Protein AF-A0A7L5UJF8-F1 (afdb_monomer)

Structure (mmCIF, N/CA/C/O backbone):
data_AF-A0A7L5UJF8-F1
#
_entry.id   AF-A0A7L5UJF8-F1
#
loop_
_atom_site.group_PDB
_atom_site.id
_atom_site.type_symbol
_atom_site.label_atom_id
_atom_site.label_alt_id
_atom_site.label_comp_id
_atom_site.label_asym_id
_atom_site.label_entity_id
_atom_site.label_seq_id
_atom_site.pdbx_PDB_ins_code
_atom_site.Cartn_x
_atom_site.Cartn_y
_atom_site.Cartn_z
_atom_site.occupancy
_atom_site.B_iso_or_equiv
_atom_site.auth_seq_id
_atom_site.auth_comp_id
_atom_site.auth_asym_id
_atom_site.auth_atom_id
_atom_site.pdbx_PDB_model_num
ATOM 1 N N . MET A 1 1 ? 16.777 -31.215 -2.910 1.00 33.72 1 MET A N 1
ATOM 2 C CA . MET A 1 1 ? 17.533 -30.066 -3.462 1.00 33.72 1 MET A CA 1
ATOM 3 C C . MET A 1 1 ? 16.566 -29.175 -4.240 1.00 33.72 1 MET A C 1
ATOM 5 O O . MET A 1 1 ? 16.145 -29.562 -5.321 1.00 33.72 1 MET A O 1
ATOM 9 N N . LYS A 1 2 ? 16.129 -28.036 -3.681 1.00 35.72 2 LYS A N 1
ATOM 10 C CA . LYS A 1 2 ? 15.320 -27.053 -4.427 1.00 35.72 2 LYS A CA 1
ATOM 11 C C . LYS A 1 2 ? 16.275 -26.244 -5.312 1.00 35.72 2 LYS A C 1
ATOM 13 O O . LYS A 1 2 ? 17.192 -25.619 -4.787 1.00 35.72 2 LYS A O 1
ATOM 18 N N . LYS A 1 3 ? 16.111 -26.318 -6.639 1.00 32.84 3 LYS A N 1
ATOM 19 C CA . LYS A 1 3 ? 16.868 -25.493 -7.598 1.00 32.84 3 LYS A CA 1
ATOM 20 C C . LYS A 1 3 ? 16.682 -24.010 -7.236 1.00 32.84 3 LYS A C 1
ATOM 22 O O . LYS A 1 3 ? 15.551 -23.628 -6.939 1.00 32.84 3 LYS A O 1
ATOM 2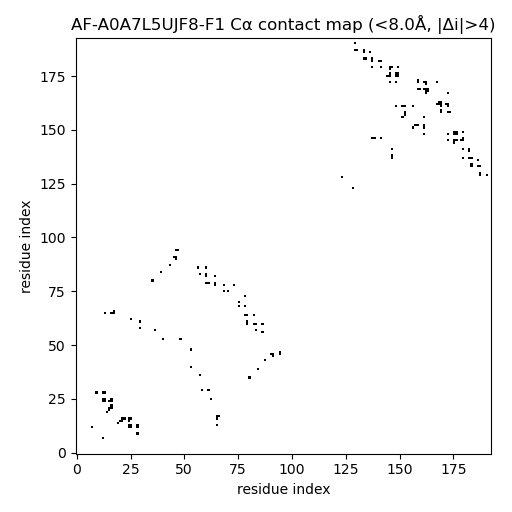7 N N . PRO A 1 4 ? 17.733 -23.175 -7.265 1.00 37.22 4 PRO A N 1
ATOM 28 C CA . PRO A 1 4 ? 17.558 -21.743 -7.083 1.00 37.22 4 PRO A CA 1
ATOM 29 C C . PRO A 1 4 ? 16.797 -21.204 -8.298 1.00 37.22 4 PRO A C 1
ATOM 31 O O . PRO A 1 4 ? 17.297 -21.243 -9.424 1.00 37.22 4 PRO A O 1
ATOM 34 N N . GLU A 1 5 ? 15.561 -20.747 -8.090 1.00 42.62 5 GLU A N 1
ATOM 35 C CA . GLU A 1 5 ? 14.813 -20.009 -9.105 1.00 42.62 5 GLU A CA 1
ATOM 36 C C . GLU A 1 5 ? 15.644 -18.800 -9.539 1.00 42.62 5 GLU A C 1
ATOM 38 O O . GLU A 1 5 ? 16.047 -17.958 -8.734 1.00 42.62 5 GLU A O 1
ATOM 43 N N . LYS A 1 6 ? 15.948 -18.740 -10.834 1.00 53.31 6 LYS A N 1
ATOM 44 C CA . LYS A 1 6 ? 16.755 -17.685 -11.440 1.00 53.31 6 LYS A CA 1
ATOM 45 C C . LYS A 1 6 ? 15.979 -16.370 -11.314 1.00 53.31 6 LYS A C 1
ATOM 47 O O . LYS A 1 6 ? 15.078 -16.104 -12.104 1.00 53.31 6 LYS A O 1
ATOM 52 N N . LYS A 1 7 ? 16.290 -15.561 -10.295 1.00 72.69 7 LYS A N 1
ATOM 53 C CA . LYS A 1 7 ? 15.626 -14.276 -10.030 1.00 72.69 7 LYS A CA 1
ATOM 54 C C . LYS A 1 7 ? 15.793 -13.364 -11.249 1.00 72.69 7 LYS A C 1
ATOM 56 O O . LYS A 1 7 ? 16.871 -12.830 -11.487 1.00 72.69 7 LYS A O 1
ATOM 61 N N . ILE A 1 8 ? 14.733 -13.215 -12.044 1.00 82.56 8 ILE A N 1
ATOM 62 C CA . ILE A 1 8 ? 14.744 -12.372 -13.249 1.00 82.56 8 ILE A CA 1
ATOM 63 C C . ILE A 1 8 ? 15.035 -10.920 -12.835 1.00 82.56 8 ILE A C 1
ATOM 65 O O . ILE A 1 8 ? 14.445 -10.432 -11.866 1.00 82.56 8 ILE A O 1
ATOM 69 N N . SER A 1 9 ? 15.951 -10.235 -13.523 1.00 91.19 9 SER A N 1
ATOM 70 C CA . SER A 1 9 ? 16.343 -8.861 -13.181 1.00 91.19 9 SER A CA 1
ATOM 71 C C . SER A 1 9 ? 15.201 -7.866 -13.410 1.00 91.19 9 SER A C 1
ATOM 73 O O . SER A 1 9 ? 14.341 -8.079 -14.261 1.00 91.19 9 SER A O 1
ATOM 75 N N . GLU A 1 10 ? 15.180 -6.774 -12.640 1.00 90.00 10 GLU A N 1
ATOM 76 C CA . GLU A 1 10 ? 14.173 -5.709 -12.777 1.00 90.00 10 GLU A CA 1
ATOM 77 C C . GLU A 1 10 ? 14.164 -5.108 -14.188 1.00 90.00 10 GLU A C 1
ATOM 79 O O . GLU A 1 10 ? 13.111 -5.037 -14.812 1.00 90.00 10 GLU A O 1
ATOM 84 N N . GLN A 1 11 ? 15.342 -4.783 -14.724 1.00 90.88 11 GLN A N 1
ATOM 85 C CA . GLN A 1 11 ? 15.496 -4.249 -16.080 1.00 90.88 11 GLN A CA 1
ATOM 86 C C . GLN A 1 11 ? 14.913 -5.183 -17.142 1.00 90.88 11 GLN A C 1
ATOM 88 O O . GLN A 1 11 ? 14.239 -4.729 -18.061 1.00 90.88 11 GLN A O 1
ATOM 93 N N . LYS A 1 12 ? 15.101 -6.503 -16.991 1.00 92.25 12 LYS A N 1
ATOM 94 C CA . LYS A 1 12 ? 14.531 -7.472 -17.929 1.00 92.25 12 LYS A CA 1
ATOM 95 C C . LYS A 1 12 ? 13.005 -7.448 -17.896 1.00 92.25 12 LYS A C 1
ATOM 97 O O . LYS A 1 12 ? 12.390 -7.496 -18.951 1.00 92.25 12 LYS A O 1
ATOM 102 N N . LEU A 1 13 ? 12.389 -7.335 -16.721 1.00 92.12 13 LEU A N 1
ATOM 103 C CA . LEU A 1 13 ? 10.928 -7.231 -16.624 1.00 92.12 13 LEU A CA 1
ATOM 104 C C . LEU A 1 13 ? 10.407 -5.939 -17.240 1.00 92.12 13 LEU A C 1
ATOM 106 O O . LEU A 1 13 ? 9.447 -5.980 -18.002 1.00 92.12 13 LEU A O 1
ATOM 110 N N . ILE A 1 14 ? 11.072 -4.816 -16.968 1.00 93.12 14 ILE A N 1
ATOM 111 C CA . ILE A 1 14 ? 10.725 -3.524 -17.569 1.00 93.12 14 ILE A CA 1
ATOM 112 C C . ILE A 1 14 ? 10.796 -3.619 -19.100 1.00 93.12 14 ILE A C 1
ATOM 114 O O . ILE A 1 14 ? 9.856 -3.213 -19.781 1.00 93.12 14 ILE A O 1
ATOM 118 N N . TYR A 1 15 ? 11.865 -4.214 -19.638 1.00 93.12 15 TYR A N 1
ATOM 119 C CA . TYR A 1 15 ? 12.030 -4.440 -21.073 1.00 93.12 15 TYR A CA 1
ATOM 120 C C . TYR A 1 15 ? 10.904 -5.303 -21.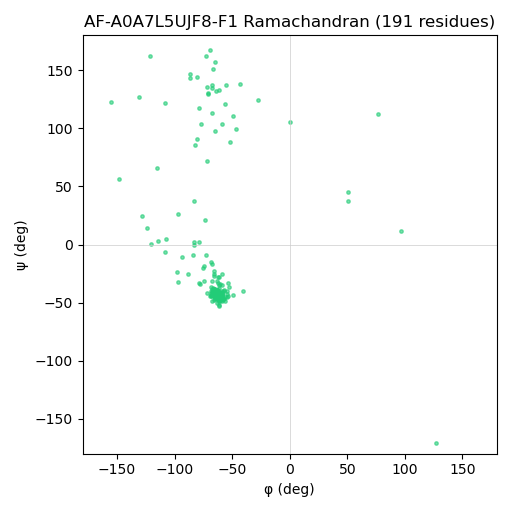665 1.00 93.12 15 TYR A C 1
ATOM 122 O O . TYR A 1 15 ? 10.335 -4.935 -22.692 1.00 93.12 15 TYR A O 1
ATOM 130 N N . MET A 1 16 ? 10.552 -6.420 -21.016 1.00 93.69 16 MET A N 1
ATOM 131 C CA . MET A 1 16 ? 9.501 -7.326 -21.501 1.00 93.69 16 MET A CA 1
ATOM 132 C C . MET A 1 16 ? 8.128 -6.649 -21.532 1.00 93.69 16 MET A C 1
ATOM 134 O O . MET A 1 16 ? 7.409 -6.760 -22.522 1.00 93.69 16 MET A O 1
ATOM 138 N N . VAL A 1 17 ? 7.780 -5.883 -20.496 1.00 93.94 17 VAL A N 1
ATOM 139 C CA . VAL A 1 17 ? 6.497 -5.164 -20.469 1.00 93.94 17 VAL A CA 1
ATOM 140 C C . VAL A 1 17 ? 6.444 -4.077 -21.547 1.00 93.94 17 VAL A C 1
ATOM 142 O O . VAL A 1 17 ? 5.416 -3.906 -22.197 1.00 93.94 17 VAL A O 1
ATOM 145 N N . ARG A 1 18 ? 7.548 -3.349 -21.763 1.00 93.12 18 ARG A N 1
ATOM 146 C CA . ARG A 1 18 ? 7.613 -2.261 -22.753 1.00 93.12 18 ARG A CA 1
ATOM 147 C C . ARG A 1 18 ? 7.501 -2.750 -24.190 1.00 93.12 18 ARG A C 1
ATOM 149 O O . ARG A 1 18 ? 6.745 -2.168 -24.957 1.00 93.12 18 ARG A O 1
ATOM 156 N N . ASN A 1 19 ? 8.277 -3.774 -24.538 1.00 93.00 19 ASN A N 1
ATOM 157 C CA . ASN A 1 19 ? 8.474 -4.175 -25.932 1.00 93.00 19 ASN A CA 1
ATOM 158 C C . ASN A 1 19 ? 7.588 -5.345 -26.355 1.00 93.00 19 ASN A C 1
ATOM 160 O O . ASN A 1 19 ? 7.337 -5.518 -27.544 1.00 93.00 19 ASN A O 1
ATOM 164 N N . HIS A 1 20 ? 7.131 -6.154 -25.399 1.00 92.31 20 HIS A N 1
ATOM 165 C CA . HIS A 1 20 ? 6.361 -7.364 -25.680 1.00 92.31 20 HIS A CA 1
ATOM 166 C C . HIS A 1 20 ? 4.976 -7.360 -25.039 1.00 92.31 20 HIS A C 1
ATOM 168 O O . HIS A 1 20 ? 4.249 -8.331 -25.213 1.00 92.31 20 HIS A O 1
ATOM 174 N N . HIS A 1 21 ? 4.605 -6.296 -24.314 1.00 90.69 21 HIS A N 1
ATOM 175 C CA . HIS A 1 21 ? 3.328 -6.209 -23.598 1.00 90.69 21 HIS A CA 1
ATOM 176 C C . HIS A 1 21 ? 3.066 -7.444 -22.717 1.00 90.69 21 HIS A C 1
ATOM 178 O O . HIS A 1 21 ? 1.949 -7.939 -22.630 1.00 90.69 21 HIS A O 1
ATOM 184 N N . ASP A 1 22 ? 4.127 -7.964 -22.092 1.00 94.06 22 ASP A N 1
ATOM 185 C CA . ASP A 1 22 ? 4.067 -9.212 -21.338 1.00 94.06 22 ASP A CA 1
ATOM 186 C C . ASP A 1 22 ? 3.409 -9.011 -19.963 1.00 94.06 22 ASP A C 1
ATOM 188 O O . ASP A 1 22 ? 4.031 -8.508 -19.018 1.00 94.06 22 ASP A O 1
ATOM 192 N N . ASP A 1 23 ? 2.152 -9.439 -19.845 1.00 93.31 23 ASP A N 1
ATOM 193 C CA . ASP A 1 23 ? 1.358 -9.337 -18.615 1.00 93.31 23 ASP A CA 1
ATOM 194 C C . ASP A 1 23 ? 1.984 -10.107 -17.445 1.00 93.31 23 ASP A C 1
ATOM 196 O O . ASP A 1 23 ? 1.937 -9.659 -16.297 1.00 93.31 23 ASP A O 1
ATOM 200 N N . ALA A 1 24 ? 2.641 -11.240 -17.716 1.00 93.88 24 ALA A N 1
ATOM 201 C CA . ALA A 1 24 ? 3.311 -12.030 -16.685 1.00 93.88 24 ALA A CA 1
ATOM 202 C C . ALA A 1 24 ? 4.477 -11.256 -16.041 1.00 93.88 24 ALA A C 1
ATOM 204 O O . ALA A 1 24 ? 4.636 -11.258 -14.815 1.00 93.88 24 ALA A O 1
ATOM 205 N N . SER A 1 25 ? 5.275 -10.550 -16.848 1.00 94.06 25 SER A N 1
ATOM 206 C CA . SER A 1 25 ? 6.338 -9.667 -16.361 1.00 94.06 25 SER A CA 1
ATOM 207 C C . SER A 1 25 ? 5.781 -8.470 -15.603 1.00 94.06 25 SER A C 1
ATOM 209 O O . SER A 1 25 ? 6.374 -8.083 -14.591 1.00 94.06 25 SER A O 1
ATOM 211 N N . PHE A 1 26 ? 4.648 -7.912 -16.042 1.00 95.56 26 PHE A N 1
ATOM 212 C CA . PHE A 1 26 ? 3.971 -6.833 -15.323 1.00 95.56 26 PHE A CA 1
ATOM 213 C C . PHE A 1 26 ? 3.527 -7.295 -13.935 1.00 95.56 26 PHE A C 1
ATOM 215 O O . PHE A 1 26 ? 3.908 -6.682 -12.938 1.00 95.56 26 PHE A O 1
ATOM 222 N N . GLU A 1 27 ? 2.796 -8.407 -13.857 1.00 94.62 27 GLU A N 1
ATOM 223 C CA . GLU A 1 27 ? 2.295 -8.970 -12.603 1.00 94.62 27 GLU A CA 1
ATOM 224 C C . GLU A 1 27 ? 3.448 -9.318 -11.654 1.00 94.62 27 GLU A C 1
ATOM 226 O O . GLU A 1 27 ? 3.427 -8.976 -10.468 1.00 94.62 27 GLU A O 1
ATOM 231 N N . MET A 1 28 ? 4.518 -9.931 -12.166 1.00 94.12 28 MET A N 1
ATOM 232 C CA . MET A 1 28 ? 5.676 -10.258 -11.339 1.00 94.12 28 MET A CA 1
ATOM 233 C C . MET A 1 28 ? 6.397 -9.005 -10.829 1.00 94.12 28 MET A C 1
ATOM 235 O O . MET A 1 28 ? 6.856 -8.984 -9.683 1.00 94.12 28 MET A O 1
ATOM 239 N N . LEU A 1 29 ? 6.501 -7.955 -11.646 1.00 93.50 29 LEU A N 1
ATOM 240 C CA . LEU A 1 29 ? 7.065 -6.684 -11.207 1.00 93.50 29 LEU A CA 1
ATOM 241 C C . LEU A 1 29 ? 6.159 -6.017 -10.167 1.00 93.50 29 LEU A C 1
ATOM 243 O O . LEU A 1 29 ? 6.649 -5.566 -9.133 1.00 93.50 29 LEU A O 1
ATOM 247 N N . PHE A 1 30 ? 4.845 -6.011 -10.384 1.00 95.88 30 PHE A N 1
ATOM 248 C CA . PHE A 1 30 ? 3.898 -5.415 -9.453 1.00 95.88 30 PHE A CA 1
ATOM 249 C C . PHE A 1 30 ? 3.928 -6.114 -8.093 1.00 95.88 30 PHE A C 1
ATOM 251 O O . PHE A 1 30 ? 4.074 -5.442 -7.069 1.00 95.88 30 PHE A O 1
ATOM 258 N N . ARG A 1 31 ? 3.957 -7.454 -8.076 1.00 93.69 31 ARG A N 1
ATOM 259 C CA . ARG A 1 31 ? 4.147 -8.258 -6.857 1.00 93.69 31 ARG A CA 1
ATOM 260 C C . ARG A 1 31 ? 5.405 -7.882 -6.081 1.00 93.69 31 ARG A C 1
ATOM 262 O O . ARG A 1 31 ? 5.355 -7.801 -4.855 1.00 93.69 31 ARG A O 1
ATOM 269 N N . ARG A 1 32 ? 6.523 -7.594 -6.763 1.00 92.69 32 ARG A N 1
ATOM 270 C CA . ARG A 1 32 ? 7.764 -7.137 -6.101 1.00 92.69 32 ARG A CA 1
ATOM 271 C C . ARG A 1 32 ? 7.587 -5.801 -5.387 1.00 92.69 32 ARG A C 1
ATOM 273 O O . ARG A 1 32 ? 8.230 -5.569 -4.366 1.00 92.69 32 ARG A O 1
ATOM 280 N N . TYR A 1 33 ? 6.714 -4.940 -5.901 1.00 93.56 33 TYR A N 1
ATOM 281 C CA . TYR A 1 33 ? 6.457 -3.620 -5.339 1.00 93.56 33 TYR A CA 1
ATOM 282 C C . TYR A 1 33 ? 5.277 -3.562 -4.358 1.00 93.56 33 TYR A C 1
ATOM 284 O O . TYR A 1 33 ? 5.161 -2.566 -3.636 1.00 93.56 33 TYR A O 1
ATOM 292 N N . LEU A 1 34 ? 4.451 -4.610 -4.248 1.00 91.56 34 LEU A N 1
ATOM 293 C CA . LEU A 1 34 ? 3.329 -4.674 -3.299 1.00 91.56 34 LEU A CA 1
ATOM 294 C C . LEU A 1 34 ? 3.707 -4.290 -1.855 1.00 91.56 34 LEU A C 1
ATOM 296 O O . LEU A 1 34 ? 2.992 -3.477 -1.263 1.00 91.56 34 LEU A O 1
ATOM 300 N N . PRO A 1 35 ? 4.846 -4.734 -1.279 1.00 89.50 35 PRO A N 1
ATOM 301 C CA . PRO A 1 35 ? 5.234 -4.313 0.068 1.00 89.50 35 PRO A CA 1
ATOM 302 C C . PRO A 1 35 ? 5.359 -2.787 0.215 1.00 89.50 35 PRO A C 1
ATOM 304 O O . PRO A 1 35 ? 4.927 -2.210 1.219 1.00 89.50 35 PRO A O 1
ATOM 307 N N . MET A 1 36 ? 5.902 -2.107 -0.802 1.00 92.44 36 MET A N 1
ATOM 308 C CA . MET A 1 36 ? 6.005 -0.646 -0.834 1.00 92.44 36 MET A CA 1
ATOM 309 C C . MET A 1 36 ? 4.627 0.009 -0.979 1.00 92.44 36 MET A C 1
ATOM 311 O O . MET A 1 36 ? 4.335 0.974 -0.267 1.00 92.44 36 MET A O 1
ATOM 315 N N . VAL A 1 37 ? 3.784 -0.524 -1.867 1.00 90.94 37 VAL A N 1
ATOM 316 C CA . VAL A 1 37 ? 2.408 -0.060 -2.109 1.00 90.94 37 VAL A CA 1
ATOM 317 C C . VAL A 1 37 ? 1.584 -0.127 -0.816 1.00 90.94 37 VAL A C 1
ATOM 319 O O . VAL A 1 37 ? 0.951 0.856 -0.426 1.00 90.94 37 VAL A O 1
ATOM 322 N N . HIS A 1 38 ? 1.655 -1.239 -0.079 1.00 87.62 38 HIS A N 1
ATOM 323 C CA . HIS A 1 38 ? 0.970 -1.398 1.208 1.00 87.62 38 HIS A CA 1
ATOM 324 C C . HIS A 1 38 ? 1.541 -0.493 2.302 1.00 87.62 38 HIS A C 1
ATOM 326 O O . HIS A 1 38 ? 0.792 0.054 3.115 1.00 87.62 38 HIS A O 1
ATOM 332 N N . LYS A 1 39 ? 2.867 -0.299 2.342 1.00 84.00 39 LYS A N 1
ATOM 333 C CA . LYS A 1 39 ? 3.502 0.632 3.289 1.00 84.00 39 LYS A CA 1
ATOM 334 C C . LYS A 1 39 ? 3.044 2.074 3.056 1.00 84.00 39 LYS A C 1
ATOM 336 O O . LYS A 1 39 ? 2.820 2.794 4.023 1.00 84.00 39 LYS A O 1
ATOM 341 N N . LEU A 1 40 ? 2.885 2.489 1.799 1.00 83.25 40 LEU A N 1
ATOM 342 C CA . LEU A 1 40 ? 2.423 3.833 1.457 1.00 83.25 40 LEU A CA 1
ATOM 343 C C . LEU A 1 40 ? 0.961 4.069 1.841 1.00 83.25 40 LEU A C 1
ATOM 345 O O . LEU A 1 40 ? 0.679 5.083 2.473 1.00 83.25 40 LEU A O 1
ATOM 349 N N . ARG A 1 41 ? 0.061 3.116 1.563 1.00 83.88 41 ARG A N 1
ATOM 350 C CA . ARG A 1 41 ? -1.353 3.211 1.970 1.00 83.88 41 ARG A CA 1
ATOM 351 C C . ARG A 1 41 ? -1.509 3.447 3.470 1.00 83.88 41 ARG A C 1
ATOM 353 O O . ARG A 1 41 ? -2.263 4.321 3.876 1.00 83.88 41 ARG A O 1
ATOM 360 N N . ARG A 1 42 ? -0.754 2.708 4.294 1.00 80.06 42 ARG A N 1
ATOM 361 C CA . ARG A 1 42 ? -0.805 2.827 5.763 1.00 80.06 42 ARG A CA 1
ATOM 362 C C . ARG A 1 42 ? -0.471 4.230 6.278 1.00 80.06 42 ARG A C 1
ATOM 364 O O . ARG A 1 42 ? -0.937 4.597 7.346 1.00 80.06 42 ARG A O 1
ATOM 371 N N . LYS A 1 43 ? 0.300 5.022 5.526 1.00 74.62 43 LYS A N 1
ATOM 372 C CA . LYS A 1 43 ? 0.622 6.411 5.889 1.00 74.62 43 LYS A CA 1
ATOM 373 C C . LYS A 1 43 ? -0.555 7.376 5.655 1.00 74.62 43 LYS A C 1
ATOM 375 O O . LYS A 1 43 ? -0.575 8.449 6.245 1.00 74.62 43 LYS A O 1
ATOM 380 N N . TYR A 1 44 ? -1.525 7.010 4.816 1.00 70.62 44 TYR A N 1
ATOM 381 C CA . TYR A 1 44 ? -2.640 7.865 4.395 1.00 70.62 44 TYR A CA 1
ATOM 382 C C . TYR A 1 44 ? -3.984 7.315 4.895 1.00 70.62 44 TYR A C 1
ATOM 384 O O . TYR A 1 44 ? -4.850 6.929 4.113 1.00 70.62 44 TYR A O 1
ATOM 392 N N . THR A 1 45 ? -4.176 7.302 6.216 1.00 65.62 45 THR A N 1
ATOM 393 C CA . THR A 1 45 ? -5.393 6.784 6.874 1.00 65.62 45 THR A CA 1
ATOM 394 C C . THR A 1 45 ? -6.653 7.627 6.633 1.00 65.62 45 THR A C 1
ATOM 396 O O . THR A 1 45 ? -7.758 7.150 6.866 1.00 65.62 45 THR A O 1
ATOM 399 N N . GLY A 1 46 ? -6.516 8.867 6.145 1.00 69.81 46 GLY A N 1
ATOM 400 C CA . GLY A 1 46 ? -7.640 9.773 5.862 1.00 69.81 46 GLY A CA 1
ATOM 401 C C . GLY A 1 46 ? -8.315 9.589 4.494 1.00 69.81 46 GLY A C 1
ATOM 402 O O . GLY A 1 46 ? -9.364 10.197 4.250 1.00 69.81 46 GLY A O 1
ATOM 403 N N . LEU A 1 47 ? -7.732 8.775 3.604 1.00 79.19 47 LEU A N 1
ATOM 404 C CA . LEU A 1 47 ? -8.319 8.472 2.297 1.00 79.19 47 LEU A CA 1
ATOM 405 C C . LEU A 1 47 ? -9.539 7.559 2.461 1.00 79.19 47 LEU A C 1
ATOM 407 O O . LEU A 1 47 ? -9.481 6.569 3.184 1.00 79.19 47 LEU A O 1
ATOM 411 N N . THR A 1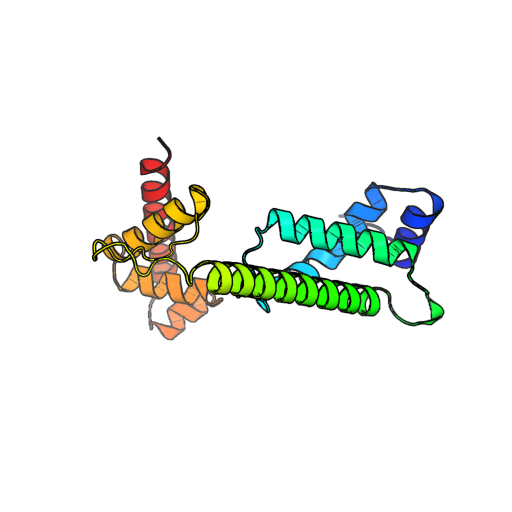 48 ? -10.632 7.856 1.759 1.00 81.75 48 THR A N 1
ATOM 412 C CA . THR A 1 48 ? -11.862 7.031 1.781 1.00 81.75 48 THR A CA 1
ATOM 413 C C . THR A 1 48 ? -11.940 6.064 0.593 1.00 81.75 48 THR A C 1
ATOM 415 O O . THR A 1 48 ? -13.026 5.692 0.174 1.00 81.75 48 THR A O 1
ATOM 418 N N . ILE A 1 49 ? -10.797 5.665 0.026 1.00 83.88 49 ILE A N 1
ATOM 419 C CA . ILE A 1 49 ? -10.755 4.698 -1.083 1.00 83.88 49 ILE A CA 1
ATOM 420 C C . ILE A 1 49 ? -10.735 3.262 -0.555 1.00 83.88 49 ILE A C 1
ATOM 422 O O . ILE A 1 49 ? -10.136 2.987 0.496 1.00 83.88 49 ILE A O 1
ATOM 426 N N . SER A 1 50 ? -11.347 2.334 -1.292 1.00 87.25 50 SER A N 1
ATOM 427 C CA . SER A 1 50 ? -11.281 0.916 -0.944 1.00 87.25 50 SER A CA 1
ATOM 428 C C . SER A 1 50 ? -9.866 0.353 -1.156 1.00 87.25 50 SER A C 1
ATOM 430 O O . SER A 1 50 ? -8.983 0.981 -1.750 1.00 87.25 50 SER A O 1
ATOM 432 N N . TYR A 1 51 ? -9.613 -0.846 -0.626 1.00 84.69 51 TYR A N 1
ATOM 433 C CA . TYR A 1 51 ? -8.347 -1.534 -0.882 1.00 84.69 51 TYR A CA 1
ATOM 434 C C . TYR A 1 51 ? -8.194 -1.932 -2.355 1.00 84.69 51 TYR A C 1
ATOM 436 O O . TYR A 1 51 ? -7.093 -1.828 -2.892 1.00 84.69 51 TYR A O 1
ATOM 444 N N . GLU A 1 52 ? -9.285 -2.359 -2.989 1.00 88.44 52 GLU A N 1
ATOM 445 C CA . GLU A 1 52 ? -9.309 -2.756 -4.397 1.00 88.44 52 GLU A CA 1
ATOM 446 C C . GLU A 1 52 ? -9.032 -1.555 -5.302 1.00 88.44 52 GLU A C 1
ATOM 448 O O . GLU A 1 52 ? -8.155 -1.639 -6.163 1.00 88.44 52 GLU A O 1
ATOM 453 N N . ASP A 1 53 ? -9.658 -0.407 -5.022 1.00 91.31 53 ASP A N 1
ATOM 454 C CA . ASP A 1 53 ? -9.394 0.841 -5.747 1.00 91.31 53 ASP A CA 1
ATOM 455 C C . ASP A 1 53 ? -7.936 1.261 -5.585 1.00 91.31 53 ASP A C 1
ATOM 457 O O . ASP A 1 53 ? -7.264 1.596 -6.556 1.00 91.31 53 ASP A O 1
ATOM 461 N N . TRP A 1 54 ? -7.397 1.189 -4.363 1.00 92.50 54 TRP A N 1
ATOM 462 C CA . TRP A 1 54 ? -5.986 1.491 -4.131 1.00 92.50 54 TRP A CA 1
ATOM 463 C C . TRP A 1 54 ? -5.054 0.569 -4.922 1.00 92.50 54 TRP A C 1
ATOM 465 O O . TRP A 1 54 ? -4.054 1.018 -5.486 1.00 92.50 54 TRP A O 1
ATOM 475 N N . HIS A 1 55 ? -5.361 -0.726 -4.946 1.00 93.62 55 HIS A N 1
ATOM 476 C CA . HIS A 1 55 ? -4.575 -1.710 -5.672 1.00 93.62 55 HIS A CA 1
ATOM 477 C C . HIS A 1 55 ? -4.609 -1.439 -7.184 1.00 93.62 55 HIS A C 1
ATOM 479 O O . HIS A 1 55 ? -3.556 -1.456 -7.825 1.00 93.62 55 HIS A O 1
ATOM 485 N N . GLN A 1 56 ? -5.778 -1.102 -7.739 1.00 94.19 56 GLN A N 1
ATOM 486 C CA . GLN A 1 56 ? -5.901 -0.683 -9.137 1.00 94.19 56 GLN A CA 1
ATOM 487 C C . GLN A 1 56 ? -5.129 0.607 -9.420 1.00 94.19 56 GLN A C 1
ATOM 489 O O . GLN A 1 56 ? -4.358 0.658 -10.374 1.00 94.19 56 GLN A O 1
ATOM 494 N N . GLU A 1 57 ? -5.262 1.630 -8.576 1.00 95.81 57 GLU A N 1
ATOM 495 C CA . GLU A 1 57 ? -4.548 2.901 -8.728 1.00 95.81 57 GLU A CA 1
ATOM 496 C C . GLU A 1 57 ? -3.027 2.715 -8.719 1.00 95.81 57 GLU A C 1
ATOM 498 O O . GLU A 1 57 ? -2.305 3.326 -9.516 1.00 95.81 57 GLU A O 1
ATOM 503 N N . ALA A 1 58 ? -2.529 1.828 -7.857 1.00 96.75 58 ALA A N 1
ATOM 504 C CA . ALA A 1 58 ? -1.123 1.457 -7.825 1.00 96.75 58 ALA A CA 1
ATOM 505 C C . ALA A 1 58 ? -0.694 0.740 -9.115 1.00 96.75 58 ALA A C 1
ATOM 507 O O . ALA A 1 58 ? 0.319 1.117 -9.705 1.00 96.75 58 ALA A O 1
ATOM 508 N N . GLY A 1 59 ? -1.482 -0.224 -9.600 1.00 97.31 59 GLY A N 1
ATOM 509 C CA . GLY A 1 59 ? -1.221 -0.921 -10.863 1.00 97.31 59 GLY A CA 1
ATOM 510 C C . GLY A 1 59 ? -1.218 0.022 -12.073 1.00 97.31 59 GLY A C 1
ATOM 511 O O . GLY A 1 59 ? -0.273 0.023 -12.862 1.00 97.31 59 GLY A O 1
ATOM 512 N N . ILE A 1 60 ? -2.213 0.906 -12.178 1.00 97.38 60 ILE A N 1
ATOM 513 C CA . ILE A 1 60 ? -2.302 1.929 -13.232 1.00 97.38 60 ILE A CA 1
ATOM 514 C C . ILE A 1 60 ? -1.095 2.871 -13.166 1.00 97.38 60 ILE A C 1
ATOM 516 O O . ILE A 1 60 ? -0.510 3.218 -14.195 1.00 97.38 60 ILE A O 1
ATOM 520 N N . THR A 1 61 ? -0.696 3.287 -11.962 1.00 97.75 61 THR A N 1
ATOM 521 C CA . THR A 1 61 ? 0.485 4.138 -11.770 1.00 97.75 61 THR A CA 1
ATOM 522 C C . THR A 1 61 ? 1.759 3.414 -12.194 1.00 97.75 61 THR A C 1
ATOM 524 O O . THR A 1 61 ? 2.574 4.003 -12.902 1.00 97.75 61 THR A O 1
ATOM 527 N N . LEU A 1 62 ? 1.915 2.136 -11.833 1.00 97.50 62 LEU A N 1
ATOM 528 C CA . LEU A 1 62 ? 3.050 1.318 -12.256 1.00 97.50 62 LEU A CA 1
ATOM 529 C C . LEU A 1 62 ? 3.116 1.226 -13.780 1.00 97.50 62 LEU A C 1
ATOM 531 O O . LEU A 1 62 ? 4.172 1.462 -14.360 1.00 97.50 62 LEU A O 1
ATOM 535 N N . PHE A 1 63 ? 1.991 0.939 -14.431 1.00 96.19 63 PHE A N 1
ATOM 536 C CA . PHE A 1 63 ? 1.909 0.852 -15.885 1.00 96.19 63 PHE A CA 1
ATOM 537 C C . PHE A 1 63 ? 2.313 2.167 -16.564 1.00 96.19 63 PHE A C 1
ATOM 539 O O . PHE A 1 63 ? 3.088 2.166 -17.521 1.00 96.19 63 PHE A O 1
ATOM 546 N N . LYS A 1 64 ? 1.859 3.309 -16.032 1.00 95.75 64 LYS A N 1
ATOM 547 C CA . LYS A 1 64 ? 2.282 4.637 -16.504 1.00 95.75 64 LYS A CA 1
ATOM 548 C C . LYS A 1 64 ? 3.786 4.839 -16.326 1.00 95.75 64 LYS A C 1
ATOM 550 O O . LYS A 1 64 ? 4.454 5.222 -17.281 1.00 95.75 64 LYS A O 1
ATOM 555 N N . CYS A 1 65 ? 4.329 4.515 -15.150 1.00 96.19 65 CYS A N 1
ATOM 556 C CA . CYS A 1 65 ? 5.765 4.598 -14.889 1.00 96.19 65 CYS A CA 1
ATOM 557 C C . CYS A 1 65 ? 6.572 3.727 -15.849 1.00 96.19 65 CYS A C 1
ATOM 559 O O . CYS A 1 65 ? 7.599 4.166 -16.354 1.00 96.19 65 CYS A O 1
ATOM 561 N N . LEU A 1 66 ? 6.103 2.515 -16.143 1.00 95.19 66 LEU A N 1
ATOM 562 C CA . LEU A 1 66 ? 6.756 1.632 -17.100 1.00 95.19 66 LEU A CA 1
ATOM 563 C C . LEU A 1 66 ? 6.783 2.227 -18.501 1.00 95.19 66 LEU A C 1
ATOM 565 O O . LEU A 1 66 ? 7.734 1.962 -19.215 1.00 95.19 66 LEU A O 1
ATOM 569 N N . LYS A 1 67 ? 5.841 3.078 -18.905 1.00 91.31 67 LYS A N 1
ATOM 570 C CA . LYS A 1 67 ? 5.912 3.748 -20.214 1.00 91.31 67 LYS A CA 1
ATOM 571 C C . LYS A 1 67 ? 6.881 4.929 -20.245 1.00 91.31 67 LYS A C 1
ATOM 573 O O . LYS A 1 67 ? 7.511 5.155 -21.268 1.00 91.31 67 LYS A O 1
ATOM 578 N N . THR A 1 68 ? 7.014 5.663 -19.144 1.00 93.12 68 THR A N 1
ATOM 579 C CA . THR A 1 68 ? 7.727 6.955 -19.115 1.00 93.12 68 THR A CA 1
ATOM 580 C C . THR A 1 68 ? 9.072 6.924 -18.400 1.00 93.12 68 THR A C 1
ATOM 582 O O . THR A 1 68 ? 9.775 7.928 -18.386 1.00 93.12 68 THR A O 1
ATOM 585 N N . TYR A 1 69 ? 9.423 5.812 -17.757 1.00 93.12 69 TYR A N 1
ATOM 586 C CA . TYR A 1 69 ? 10.656 5.700 -16.990 1.00 93.12 69 TYR A CA 1
ATOM 587 C C . TYR A 1 69 ? 11.908 5.831 -17.865 1.00 93.12 69 TYR A C 1
ATOM 589 O O . TYR A 1 69 ? 12.048 5.155 -18.887 1.00 93.12 69 TYR A O 1
ATOM 597 N N . ASP A 1 70 ? 12.824 6.668 -17.408 1.00 90.00 70 ASP A N 1
ATOM 598 C CA . ASP A 1 70 ? 14.146 6.852 -17.980 1.00 90.00 70 ASP A CA 1
ATOM 599 C C . ASP A 1 70 ? 15.180 6.240 -17.030 1.00 90.00 70 ASP A C 1
ATOM 601 O O . ASP A 1 70 ? 15.260 6.620 -15.860 1.00 90.00 70 ASP A O 1
ATOM 605 N N . GLU A 1 71 ? 15.955 5.283 -17.536 1.00 87.50 71 GLU A N 1
ATOM 606 C CA . GLU A 1 71 ? 16.989 4.578 -16.774 1.00 87.50 71 GLU A CA 1
ATOM 607 C C . GLU A 1 71 ? 18.142 5.500 -16.359 1.00 87.50 71 GLU A C 1
ATOM 609 O O . GLU A 1 71 ? 18.792 5.246 -15.344 1.00 87.50 71 GLU A O 1
ATOM 614 N N . ILE A 1 72 ? 18.370 6.588 -17.101 1.00 86.75 72 ILE A N 1
ATOM 615 C CA . ILE A 1 72 ? 19.422 7.570 -16.813 1.00 86.75 72 ILE A CA 1
ATOM 616 C C . ILE A 1 72 ? 19.021 8.451 -15.621 1.00 86.75 72 ILE A C 1
ATOM 618 O O . ILE A 1 72 ? 19.867 8.860 -14.826 1.00 86.75 72 ILE A O 1
ATOM 622 N N . ALA A 1 73 ? 17.720 8.705 -15.448 1.00 82.19 73 ALA A N 1
ATOM 623 C CA . ALA A 1 73 ? 17.190 9.579 -14.403 1.00 82.19 73 ALA A CA 1
ATOM 624 C C . ALA A 1 73 ? 17.258 8.977 -12.981 1.00 82.19 73 ALA A C 1
ATOM 626 O O . ALA A 1 73 ? 16.996 9.678 -12.000 1.00 82.19 73 ALA A O 1
ATOM 627 N N . GLY A 1 74 ? 17.603 7.692 -12.847 1.00 87.69 74 GLY A N 1
ATOM 628 C CA . GLY A 1 74 ? 17.803 7.004 -11.569 1.00 87.69 74 GLY A CA 1
ATOM 629 C C . GLY A 1 74 ? 16.994 5.715 -11.446 1.00 87.69 74 GLY A C 1
ATOM 630 O O . GL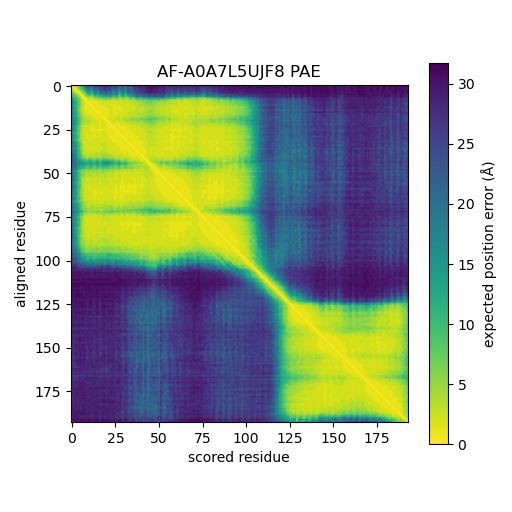Y A 1 74 ? 16.397 5.250 -12.403 1.00 87.69 74 GLY A O 1
ATOM 631 N N . ALA A 1 75 ? 16.961 5.120 -10.250 1.00 90.25 75 ALA A N 1
ATOM 632 C CA . ALA A 1 75 ? 16.328 3.817 -10.037 1.00 90.25 75 ALA A CA 1
ATOM 633 C C . ALA A 1 75 ? 14.795 3.839 -10.201 1.00 90.25 75 ALA A C 1
ATOM 635 O O . ALA A 1 75 ? 14.104 4.697 -9.633 1.00 90.25 75 ALA A O 1
ATOM 636 N N . PHE A 1 76 ? 14.251 2.815 -10.869 1.00 92.75 76 PHE A N 1
ATOM 637 C CA . PHE A 1 76 ? 12.813 2.652 -11.109 1.00 92.75 76 PHE A CA 1
ATOM 638 C C . PHE A 1 76 ? 11.994 2.685 -9.819 1.00 92.75 76 PHE A C 1
ATOM 640 O O . PHE A 1 76 ? 10.979 3.378 -9.749 1.00 92.75 76 PHE A O 1
ATOM 647 N N . ALA A 1 77 ? 12.468 2.011 -8.768 1.00 90.19 77 ALA A N 1
ATOM 648 C CA . ALA A 1 77 ? 11.819 1.997 -7.460 1.00 90.19 77 ALA A CA 1
ATOM 649 C C . ALA A 1 77 ? 11.564 3.410 -6.911 1.00 90.19 77 ALA A C 1
ATOM 651 O O . ALA A 1 77 ? 10.478 3.705 -6.408 1.00 90.19 77 ALA A O 1
ATOM 652 N N . THR A 1 78 ? 12.555 4.297 -7.030 1.00 89.94 78 THR A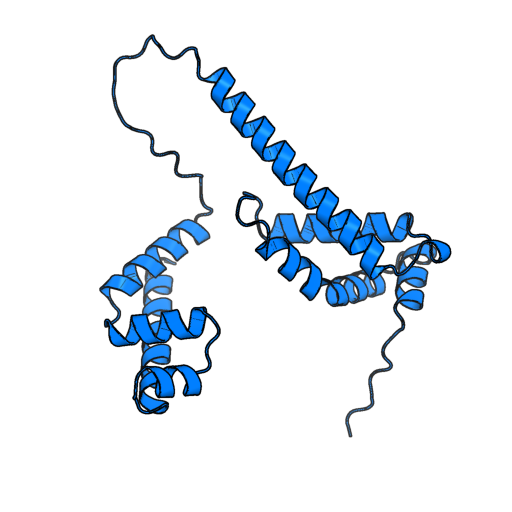 N 1
ATOM 653 C CA . THR A 1 78 ? 12.473 5.686 -6.563 1.00 89.94 78 THR A CA 1
ATOM 654 C C . THR A 1 78 ? 11.469 6.477 -7.392 1.00 89.94 78 THR A C 1
ATOM 656 O O . THR A 1 78 ? 10.628 7.190 -6.837 1.00 89.94 78 THR A O 1
ATOM 659 N N . TYR A 1 79 ? 11.517 6.314 -8.715 1.00 93.19 79 TYR A N 1
ATOM 660 C CA . TYR A 1 79 ? 10.591 6.968 -9.632 1.00 93.19 79 TYR A CA 1
ATOM 661 C C . TYR A 1 79 ? 9.143 6.522 -9.396 1.00 93.19 79 TYR A C 1
ATOM 663 O O . TYR A 1 79 ? 8.261 7.356 -9.179 1.00 93.19 79 TYR A O 1
ATOM 671 N N . TYR A 1 80 ? 8.903 5.212 -9.339 1.00 95.25 80 TYR A N 1
ATOM 672 C CA . TYR A 1 80 ? 7.579 4.655 -9.093 1.00 95.25 80 TYR A CA 1
ATOM 673 C C . TYR A 1 80 ? 7.033 5.083 -7.728 1.00 95.25 80 TYR A C 1
ATOM 675 O O . TYR A 1 80 ? 5.895 5.542 -7.629 1.00 95.25 80 TYR A O 1
ATOM 683 N N . ARG A 1 81 ? 7.861 5.045 -6.676 1.00 93.56 81 ARG A N 1
ATOM 684 C CA . ARG A 1 81 ? 7.484 5.545 -5.347 1.00 93.56 81 ARG A CA 1
ATOM 685 C C . ARG A 1 81 ? 7.035 7.006 -5.384 1.00 93.56 81 ARG A C 1
ATOM 687 O O . ARG A 1 81 ? 6.035 7.344 -4.752 1.00 93.56 81 ARG A O 1
ATOM 694 N N . LYS A 1 82 ? 7.772 7.868 -6.094 1.00 93.19 82 LYS A N 1
ATOM 695 C CA . LYS A 1 82 ? 7.442 9.293 -6.248 1.00 93.19 82 LYS A CA 1
ATOM 696 C C . LYS A 1 82 ? 6.095 9.472 -6.949 1.00 93.19 82 LYS A C 1
ATOM 698 O O . LYS A 1 82 ? 5.246 10.207 -6.453 1.00 93.19 82 LYS A O 1
ATOM 703 N N . MET A 1 83 ? 5.877 8.768 -8.056 1.00 95.50 83 MET A N 1
ATOM 704 C CA . MET A 1 83 ? 4.622 8.841 -8.811 1.00 95.50 83 MET A CA 1
ATOM 705 C C . MET A 1 83 ? 3.430 8.338 -7.996 1.00 95.50 83 MET A C 1
ATOM 707 O O . MET A 1 83 ? 2.369 8.956 -8.001 1.00 95.50 83 MET A O 1
ATOM 711 N N . LEU A 1 84 ? 3.623 7.273 -7.220 1.00 94.44 84 LEU A N 1
ATOM 712 C CA . LEU A 1 84 ? 2.586 6.715 -6.362 1.00 94.44 84 LEU A CA 1
ATOM 713 C C . LEU A 1 84 ? 2.230 7.643 -5.185 1.00 94.44 84 LEU A C 1
ATOM 715 O O . LEU A 1 84 ? 1.061 7.766 -4.823 1.00 94.44 84 LEU A O 1
ATOM 719 N N . LEU A 1 85 ? 3.215 8.349 -4.618 1.00 92.44 85 LEU A N 1
ATOM 720 C CA . LEU A 1 85 ? 2.981 9.406 -3.625 1.00 92.44 85 LEU A CA 1
ATOM 721 C C . LEU A 1 85 ? 2.209 10.592 -4.211 1.00 92.44 85 LEU A C 1
ATOM 723 O O . LEU A 1 85 ? 1.295 11.101 -3.565 1.00 92.44 85 LEU A O 1
ATOM 727 N N . ASN A 1 86 ? 2.548 11.017 -5.430 1.00 91.00 86 ASN A N 1
ATOM 728 C CA . ASN A 1 86 ? 1.800 12.065 -6.121 1.00 91.00 86 ASN A CA 1
ATOM 729 C C . ASN A 1 86 ? 0.345 11.640 -6.329 1.00 91.00 86 ASN A C 1
ATOM 731 O O . ASN A 1 86 ? -0.558 12.387 -5.964 1.00 91.00 86 ASN A O 1
ATOM 735 N N . ARG A 1 87 ? 0.119 10.402 -6.788 1.00 94.31 87 ARG A N 1
ATOM 736 C CA . ARG A 1 87 ? -1.234 9.870 -6.974 1.00 94.31 87 ARG A CA 1
ATOM 737 C C . ARG A 1 87 ? -2.040 9.861 -5.674 1.00 94.31 87 ARG A C 1
ATOM 739 O O . ARG A 1 87 ? -3.194 10.278 -5.676 1.00 94.31 87 ARG A O 1
ATOM 746 N N . LEU A 1 88 ? -1.434 9.452 -4.557 1.00 89.75 88 LEU A N 1
ATOM 747 C CA . LEU A 1 88 ? -2.069 9.530 -3.234 1.00 89.75 88 LEU A CA 1
ATOM 748 C C . LEU A 1 88 ? -2.458 10.963 -2.853 1.00 89.75 88 LEU A C 1
ATOM 750 O O . LEU A 1 88 ? -3.562 11.190 -2.360 1.00 89.75 88 LEU A O 1
ATOM 754 N N . ASN A 1 89 ? -1.572 11.932 -3.091 1.00 87.50 89 ASN A N 1
ATOM 755 C CA . ASN A 1 89 ? -1.854 13.337 -2.804 1.00 87.50 89 ASN A CA 1
ATOM 756 C C . ASN A 1 89 ? -2.992 13.882 -3.679 1.00 87.50 89 ASN A C 1
ATOM 758 O O . ASN A 1 89 ? -3.824 14.639 -3.182 1.00 87.50 89 ASN A O 1
ATOM 762 N N . ASP A 1 90 ? -3.059 13.485 -4.950 1.00 88.56 90 ASP A N 1
ATOM 763 C CA . ASP A 1 90 ? -4.133 13.888 -5.861 1.00 88.56 90 ASP A CA 1
ATOM 764 C C . ASP A 1 90 ? -5.487 13.336 -5.410 1.00 88.56 90 ASP A C 1
ATOM 766 O O . ASP A 1 90 ? -6.468 14.078 -5.352 1.00 88.56 90 ASP A O 1
ATOM 770 N N . LEU A 1 91 ? -5.532 12.061 -5.011 1.00 89.25 91 LEU A N 1
ATOM 771 C CA . LEU A 1 91 ? -6.734 11.436 -4.454 1.00 89.25 91 LEU A CA 1
ATOM 772 C C . LEU A 1 91 ? -7.186 12.144 -3.171 1.00 89.25 91 LEU A C 1
ATOM 774 O O . LEU A 1 91 ? -8.366 12.458 -3.018 1.00 89.25 91 LEU A O 1
ATOM 778 N N . TYR A 1 92 ? -6.245 12.472 -2.281 1.00 85.94 92 TYR A N 1
ATOM 779 C CA . TYR A 1 92 ? -6.553 13.212 -1.059 1.00 85.94 92 TYR A CA 1
ATOM 780 C C . TYR A 1 92 ? -7.123 14.601 -1.369 1.00 85.94 92 TYR A C 1
ATOM 782 O O . TYR A 1 92 ? -8.148 14.991 -0.814 1.00 85.94 92 TYR A O 1
ATOM 790 N N . ARG A 1 93 ? -6.494 15.350 -2.282 1.00 83.75 93 ARG A N 1
ATOM 791 C CA . ARG A 1 93 ? -6.966 16.681 -2.698 1.00 83.75 93 ARG A CA 1
ATOM 792 C C . ARG A 1 93 ? -8.355 16.615 -3.324 1.00 83.75 93 ARG A C 1
ATOM 794 O O . ARG A 1 93 ? -9.209 17.413 -2.953 1.00 83.75 93 ARG A O 1
ATOM 801 N N . SER A 1 94 ? -8.590 15.654 -4.217 1.00 86.44 94 SER A N 1
ATOM 802 C CA . SER A 1 94 ? -9.892 15.443 -4.858 1.00 86.44 94 SER A CA 1
ATOM 803 C C . SER A 1 94 ? -10.994 15.204 -3.822 1.00 86.44 94 SER A C 1
ATOM 805 O O . SER A 1 94 ? -12.017 15.889 -3.841 1.00 86.44 94 SER A O 1
ATOM 807 N N . GLN A 1 95 ? -10.736 14.336 -2.841 1.00 85.88 95 GLN A N 1
ATOM 808 C CA . GLN A 1 95 ? -11.659 14.067 -1.739 1.00 85.88 95 GLN A CA 1
ATOM 809 C C . GLN A 1 95 ? -11.952 15.325 -0.904 1.00 85.88 95 GLN A C 1
ATOM 811 O O . GLN A 1 95 ? -13.098 15.568 -0.527 1.00 85.88 95 GLN A O 1
ATOM 816 N N . GLN A 1 96 ? -10.940 16.147 -0.604 1.00 81.56 96 GLN A N 1
ATOM 817 C CA . GLN A 1 96 ? -11.145 17.397 0.139 1.00 81.56 96 GLN A CA 1
ATOM 818 C C . GLN A 1 96 ? -11.969 18.411 -0.660 1.00 81.56 96 GLN A C 1
ATOM 820 O O . GLN A 1 96 ? -12.841 19.069 -0.095 1.00 81.56 96 GLN A O 1
ATOM 825 N N . THR A 1 97 ? -11.740 18.520 -1.970 1.00 78.56 97 THR A N 1
ATOM 826 C CA . THR A 1 97 ? -12.545 19.378 -2.848 1.00 78.56 97 THR A CA 1
ATOM 827 C C . THR A 1 97 ? -13.998 18.916 -2.888 1.00 78.56 97 THR A C 1
ATOM 829 O O . THR A 1 97 ? -14.891 19.742 -2.724 1.00 78.56 97 THR A O 1
ATOM 832 N N . GLN A 1 98 ? -14.249 17.608 -3.012 1.00 77.88 98 GLN A N 1
ATOM 833 C CA . GLN A 1 98 ? -15.605 17.052 -2.960 1.00 77.88 98 GLN A CA 1
ATOM 834 C C . GLN A 1 98 ? -16.301 17.375 -1.632 1.00 77.88 98 GLN A C 1
ATOM 836 O O . GLN A 1 98 ? -17.420 17.881 -1.643 1.00 77.88 98 GLN A O 1
ATOM 841 N N . LYS A 1 99 ? -15.619 17.184 -0.493 1.00 74.44 99 LYS A N 1
ATOM 842 C CA . LYS A 1 99 ? -16.154 17.547 0.832 1.00 74.44 99 LYS A CA 1
ATOM 843 C C . LYS A 1 99 ? -16.498 19.030 0.939 1.00 74.44 99 LYS A C 1
ATOM 845 O O . LYS A 1 99 ? -17.563 19.372 1.440 1.00 74.44 99 LYS A O 1
ATOM 850 N N . ARG A 1 100 ? -15.625 19.913 0.441 1.00 70.50 100 ARG A N 1
ATOM 851 C CA . ARG A 1 100 ? -15.883 21.362 0.415 1.00 70.50 100 ARG A CA 1
ATOM 852 C C . ARG A 1 100 ? -17.097 21.695 -0.444 1.00 70.50 100 ARG A C 1
ATOM 854 O O . ARG A 1 100 ? -17.953 22.432 0.015 1.00 70.50 100 ARG A O 1
ATOM 861 N N . MET A 1 101 ? -17.203 21.128 -1.647 1.00 67.75 101 MET A N 1
ATOM 862 C CA . MET A 1 101 ? -18.345 21.370 -2.535 1.00 67.75 101 MET A CA 1
ATOM 863 C C . MET A 1 101 ? -19.670 20.919 -1.916 1.00 67.75 101 MET A C 1
ATOM 865 O O . MET A 1 101 ? -20.660 21.632 -2.048 1.00 67.75 101 MET A O 1
ATOM 869 N N . VAL A 1 102 ? -19.692 19.771 -1.233 1.00 63.81 102 VAL A N 1
ATOM 870 C CA . VAL A 1 102 ? -20.873 19.310 -0.485 1.00 63.81 102 VAL A CA 1
ATOM 871 C C . VAL A 1 102 ? -21.220 20.308 0.623 1.00 63.81 102 VAL A C 1
ATOM 873 O O . VAL A 1 102 ? -22.345 20.790 0.658 1.00 63.81 102 VAL A O 1
ATOM 876 N N . ASN A 1 103 ? -20.239 20.717 1.432 1.00 57.34 103 ASN A N 1
ATOM 877 C CA . ASN A 1 103 ? -20.437 21.661 2.537 1.00 57.34 103 ASN A CA 1
ATOM 878 C C . ASN A 1 103 ? -20.832 23.084 2.079 1.00 57.34 103 ASN A C 1
ATO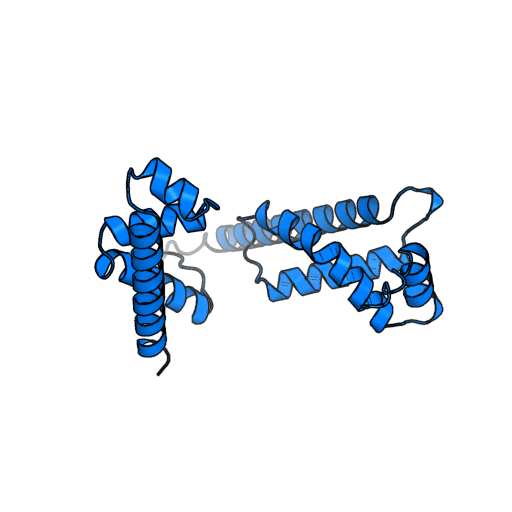M 880 O O . ASN A 1 103 ? -21.483 23.825 2.806 1.00 57.34 103 ASN A O 1
ATOM 884 N N . THR A 1 104 ? -20.435 23.492 0.869 1.00 56.62 104 THR A N 1
ATOM 885 C CA . THR A 1 104 ? -20.854 24.766 0.259 1.00 56.62 104 THR A CA 1
ATOM 886 C C . THR A 1 104 ? -22.261 24.678 -0.338 1.00 56.62 104 THR A C 1
ATOM 888 O O . THR A 1 104 ? -22.995 25.661 -0.299 1.00 56.62 104 THR A O 1
ATOM 891 N N . LYS A 1 105 ? -22.677 23.515 -0.860 1.00 53.62 105 LYS A N 1
ATOM 892 C CA . LYS A 1 105 ? -24.039 23.303 -1.387 1.00 53.62 105 LYS A CA 1
ATOM 893 C C . LYS A 1 105 ? -25.106 23.169 -0.294 1.00 53.62 105 LYS A C 1
ATOM 895 O O . LYS A 1 105 ? -26.278 23.362 -0.590 1.00 53.62 105 LYS A O 1
ATOM 900 N N . THR A 1 106 ? -24.725 22.881 0.949 1.00 47.53 106 THR A N 1
ATOM 901 C CA . THR A 1 106 ? -25.646 22.742 2.092 1.00 47.53 106 THR A CA 1
ATOM 902 C C . THR A 1 106 ? -26.048 24.070 2.756 1.00 47.53 106 THR A C 1
ATOM 904 O O . THR A 1 106 ? -26.846 24.056 3.685 1.00 47.53 106 THR A O 1
ATOM 907 N N . PHE A 1 107 ? -25.595 25.231 2.263 1.00 40.78 107 PHE A N 1
ATOM 908 C CA . PHE A 1 107 ? -25.993 26.563 2.769 1.00 40.78 107 PHE A CA 1
ATOM 909 C C . PHE A 1 107 ? -27.329 27.103 2.195 1.00 40.78 107 PHE A C 1
ATOM 911 O O . PHE A 1 107 ? -27.496 28.295 1.949 1.00 40.78 107 PHE A O 1
ATOM 918 N N . SER A 1 108 ? -28.326 26.239 1.992 1.00 46.19 108 SER A N 1
ATOM 919 C CA . SER A 1 108 ? -29.727 26.637 1.737 1.00 46.19 108 SER A CA 1
ATOM 920 C C . SER A 1 108 ? -30.700 25.604 2.307 1.00 46.19 108 SER A C 1
ATOM 922 O O . SER A 1 108 ? -31.517 25.032 1.593 1.00 46.19 108 SER A O 1
ATOM 924 N N . LEU A 1 109 ? -30.581 25.344 3.609 1.00 41.66 109 LEU A N 1
ATOM 925 C CA . LEU A 1 109 ? -31.507 24.498 4.373 1.00 41.66 109 LEU A CA 1
ATOM 926 C C . LEU A 1 109 ? -32.114 25.218 5.588 1.00 41.66 109 LEU A C 1
ATOM 928 O O . LEU A 1 109 ? -32.756 24.587 6.418 1.00 41.66 109 LEU A O 1
ATOM 932 N N . ASP A 1 110 ? -31.993 26.546 5.658 1.00 41.69 110 ASP A N 1
ATOM 933 C CA . ASP A 1 110 ? -32.520 27.377 6.754 1.00 41.69 110 ASP A CA 1
ATOM 934 C C . ASP A 1 110 ? -34.063 27.544 6.718 1.00 41.69 110 ASP A C 1
ATOM 936 O O . ASP A 1 110 ? -34.620 28.492 7.262 1.00 41.69 110 ASP A O 1
ATOM 940 N N . GLN A 1 111 ? -34.779 26.632 6.046 1.00 42.47 111 GLN A N 1
ATOM 941 C CA . GLN A 1 111 ? -36.247 26.611 5.953 1.00 42.47 111 GLN A CA 1
ATOM 942 C C . GLN A 1 111 ? -36.877 25.259 6.323 1.00 42.47 111 GLN A C 1
ATOM 944 O O . GLN A 1 111 ? -37.998 24.973 5.905 1.00 42.47 111 GLN A O 1
ATOM 949 N N . MET A 1 112 ? -36.219 24.423 7.130 1.00 31.05 112 MET A N 1
ATOM 950 C CA . MET A 1 112 ? -36.901 23.284 7.758 1.00 31.05 112 MET A CA 1
ATOM 951 C C . MET A 1 112 ? -36.615 23.218 9.262 1.00 31.05 112 MET A C 1
ATOM 953 O O . MET A 1 112 ? -35.451 23.255 9.663 1.00 31.05 112 MET A O 1
ATOM 957 N N . PRO A 1 113 ? -37.660 23.148 10.111 1.00 38.44 113 PRO A N 1
ATOM 958 C CA . PRO A 1 113 ? -37.485 23.087 11.550 1.00 38.44 113 PRO A CA 1
ATOM 959 C C . PRO A 1 113 ? -36.926 21.718 11.948 1.00 38.44 113 PRO A C 1
ATOM 961 O O . PRO A 1 113 ? -37.452 20.685 11.546 1.00 38.44 113 PRO A O 1
ATOM 964 N N . MET A 1 114 ? -35.851 21.768 12.737 1.00 46.03 114 MET A N 1
ATOM 965 C CA . MET A 1 114 ? -35.311 20.736 13.631 1.00 46.03 114 MET A CA 1
ATOM 966 C C . MET A 1 114 ? -36.080 19.404 13.665 1.00 46.03 114 MET A C 1
ATOM 968 O O . MET A 1 114 ? -37.091 19.292 14.356 1.00 46.03 114 MET A O 1
ATOM 972 N N . ALA A 1 115 ? -35.514 18.375 13.038 1.00 36.38 115 ALA A N 1
ATOM 973 C CA . ALA A 1 115 ? -35.553 17.018 13.567 1.00 36.38 115 ALA A CA 1
ATOM 974 C C . ALA A 1 115 ? -34.360 16.220 13.022 1.00 36.38 115 ALA A C 1
ATOM 976 O O . ALA A 1 115 ? -34.173 16.088 11.816 1.00 36.38 115 ALA A O 1
ATOM 977 N N . ASP A 1 116 ? -33.596 15.713 13.979 1.00 34.19 116 ASP A N 1
ATOM 978 C CA . ASP A 1 116 ? -32.602 14.653 13.913 1.00 34.19 116 ASP A CA 1
ATOM 979 C C . ASP A 1 116 ? -31.223 14.940 13.305 1.00 34.19 116 ASP A C 1
ATOM 981 O O . ASP A 1 116 ? -30.995 15.152 12.116 1.00 34.19 116 ASP A O 1
ATOM 985 N N . GLN A 1 117 ? -30.267 14.884 14.231 1.00 43.88 117 GLN A N 1
ATOM 986 C CA . GLN A 1 117 ? -28.844 14.691 14.039 1.00 43.88 117 GLN A CA 1
ATOM 987 C C . GLN A 1 117 ? -28.608 13.525 13.072 1.00 43.88 117 GLN A C 1
ATOM 989 O O . GLN A 1 117 ? -28.635 12.363 13.468 1.00 43.88 117 GLN A O 1
ATOM 994 N N . ILE A 1 118 ? -28.343 13.823 11.804 1.00 37.59 118 ILE A N 1
ATOM 995 C CA . ILE A 1 118 ? -27.769 12.827 10.902 1.00 37.59 118 ILE A CA 1
ATOM 996 C C . ILE A 1 118 ? -26.272 12.805 11.205 1.00 37.59 118 ILE A C 1
ATOM 998 O O . ILE A 1 118 ? -25.492 13.596 10.670 1.00 37.59 118 ILE A O 1
ATOM 1002 N N . GLU A 1 119 ? -25.885 11.926 12.131 1.00 36.62 119 GLU A N 1
ATOM 1003 C CA . GLU A 1 119 ? -24.528 11.393 12.193 1.00 36.62 119 GLU A CA 1
ATOM 1004 C C . GLU A 1 119 ? -24.159 10.922 10.783 1.00 36.62 119 GLU A C 1
ATOM 1006 O O . GLU A 1 119 ? -24.741 9.978 10.253 1.00 36.62 119 GLU A O 1
ATOM 1011 N N . ASP A 1 120 ? -23.225 11.631 10.148 1.00 39.31 120 ASP A N 1
ATOM 1012 C CA . ASP A 1 120 ? -22.697 11.315 8.820 1.00 39.31 120 ASP A CA 1
ATOM 1013 C C . ASP A 1 120 ? -21.811 10.061 8.912 1.00 39.31 120 ASP A C 1
ATOM 1015 O O . ASP A 1 120 ? -20.574 10.086 8.874 1.00 39.31 120 ASP A O 1
ATOM 1019 N N . GLU A 1 121 ? -22.479 8.931 9.112 1.00 38.91 121 GLU A N 1
ATOM 1020 C CA . GLU A 1 121 ? -21.917 7.603 9.068 1.00 38.91 121 GLU A CA 1
ATOM 1021 C C . GLU A 1 121 ? -21.848 7.188 7.599 1.00 38.91 121 GLU A C 1
ATOM 1023 O O . GLU A 1 121 ? -22.758 6.587 7.032 1.00 38.91 121 GLU A O 1
ATOM 1028 N N . ARG A 1 122 ? -20.740 7.590 6.962 1.00 46.78 122 ARG A N 1
ATOM 1029 C CA . ARG A 1 122 ? -20.274 7.101 5.656 1.00 46.78 122 ARG A CA 1
ATOM 1030 C C . ARG A 1 122 ? -20.763 5.676 5.438 1.00 46.78 122 ARG A C 1
ATOM 1032 O O . ARG A 1 122 ? -20.420 4.824 6.253 1.00 46.78 122 ARG A O 1
ATOM 1039 N N . VAL A 1 123 ? -21.470 5.435 4.332 1.00 43.88 123 VAL A N 1
ATOM 1040 C CA . VAL A 1 123 ? -21.906 4.107 3.876 1.00 43.88 123 VAL A CA 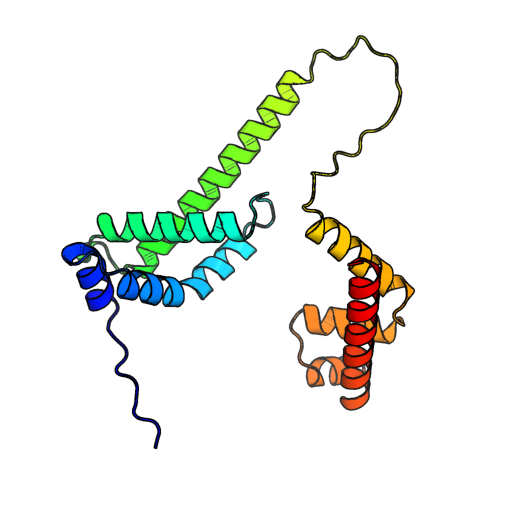1
ATOM 1041 C C . VAL A 1 123 ? -20.692 3.179 3.833 1.00 43.88 123 VAL A C 1
ATOM 1043 O O . VAL A 1 123 ? -19.950 3.096 2.853 1.00 43.88 123 VAL A O 1
ATOM 1046 N N . ALA A 1 124 ? -20.416 2.542 4.961 1.00 49.59 124 ALA A N 1
ATOM 1047 C CA . ALA A 1 124 ? -19.423 1.512 5.082 1.00 49.59 124 ALA A CA 1
ATOM 1048 C C . ALA A 1 124 ? -20.014 0.324 4.330 1.00 49.59 124 ALA A C 1
ATOM 1050 O O . ALA A 1 124 ? -21.180 -0.011 4.518 1.00 49.59 124 ALA A O 1
ATOM 1051 N N . SER A 1 125 ? -19.225 -0.281 3.437 1.00 56.91 125 SER A N 1
ATOM 1052 C CA . SER A 1 125 ? -19.597 -1.561 2.827 1.00 56.91 125 SER A CA 1
ATOM 1053 C C . SER A 1 125 ? -20.157 -2.475 3.918 1.00 56.91 125 SER A C 1
ATOM 1055 O O . SER A 1 125 ? -19.572 -2.513 5.003 1.00 56.91 125 SER A O 1
ATOM 1057 N N . ASP A 1 126 ? -21.235 -3.212 3.644 1.00 65.44 126 ASP A N 1
ATOM 1058 C CA . ASP A 1 126 ? -21.853 -4.159 4.584 1.00 65.44 126 ASP A CA 1
ATOM 1059 C C . ASP A 1 126 ? -20.816 -4.970 5.368 1.00 65.44 126 ASP A C 1
ATOM 1061 O O . ASP A 1 126 ? -20.924 -5.142 6.577 1.00 65.44 126 ASP A O 1
ATOM 1065 N N . LYS A 1 127 ? -19.735 -5.390 4.701 1.00 62.47 127 LYS A N 1
ATOM 1066 C CA . LYS A 1 127 ? -18.628 -6.129 5.320 1.00 62.47 127 LYS A CA 1
ATOM 1067 C C . LYS A 1 127 ? -17.880 -5.323 6.386 1.00 62.47 127 LYS A C 1
ATOM 1069 O O . LYS A 1 127 ? -17.505 -5.881 7.408 1.00 62.47 127 LYS A O 1
ATOM 1074 N N . VAL A 1 128 ? -17.650 -4.028 6.171 1.00 72.06 128 VAL A N 1
ATOM 1075 C CA . VAL A 1 128 ? -16.977 -3.127 7.124 1.00 72.06 128 VAL A CA 1
ATOM 1076 C C . VAL A 1 128 ? -17.878 -2.824 8.319 1.00 72.06 128 VAL A C 1
ATOM 1078 O O . VAL A 1 128 ? -17.393 -2.844 9.450 1.00 72.06 128 VAL A O 1
ATOM 1081 N N . VAL A 1 129 ? -19.175 -2.591 8.088 1.00 73.06 129 VAL A N 1
ATOM 1082 C CA . VAL A 1 129 ? -20.156 -2.404 9.172 1.00 73.06 129 VAL A CA 1
ATOM 1083 C C . VAL A 1 129 ? -20.230 -3.667 10.026 1.00 73.06 129 VAL A C 1
ATOM 1085 O O . VAL A 1 129 ? -20.008 -3.594 11.233 1.00 73.06 129 VAL A O 1
ATOM 1088 N N . ARG A 1 130 ? -20.426 -4.833 9.398 1.00 73.25 130 ARG A N 1
ATOM 1089 C CA . ARG A 1 130 ? -20.491 -6.138 10.076 1.00 73.25 130 ARG A CA 1
ATOM 1090 C C . ARG A 1 130 ? -19.202 -6.469 10.822 1.00 73.25 130 ARG A C 1
ATOM 1092 O O . ARG A 1 130 ? -19.251 -6.874 11.976 1.00 73.25 130 ARG A O 1
ATOM 1099 N N . PHE A 1 131 ? -18.037 -6.217 10.223 1.00 77.88 131 PHE A N 1
ATOM 1100 C CA . PHE A 1 131 ? -16.750 -6.413 10.894 1.00 77.88 131 PHE A CA 1
ATOM 1101 C C . PHE A 1 131 ? -16.599 -5.507 12.123 1.00 77.88 131 PHE A C 1
ATOM 1103 O O . PHE A 1 131 ? -16.108 -5.946 13.161 1.00 77.88 131 PHE A O 1
ATOM 1110 N N . ARG A 1 132 ? -17.054 -4.249 12.045 1.00 78.12 132 ARG A N 1
ATOM 1111 C CA . ARG A 1 132 ? -17.029 -3.318 13.181 1.00 78.12 132 ARG A CA 1
ATOM 1112 C C . ARG A 1 132 ? -17.999 -3.742 14.287 1.00 78.12 132 ARG A C 1
ATOM 1114 O O . ARG A 1 132 ? -17.629 -3.686 15.457 1.00 78.12 132 ARG A O 1
ATOM 1121 N N . ILE A 1 133 ? -19.191 -4.219 13.928 1.00 80.69 133 ILE A N 1
ATOM 1122 C CA . ILE A 1 133 ? -20.149 -4.817 14.872 1.00 80.69 133 ILE A CA 1
ATOM 1123 C C . ILE A 1 133 ? -19.520 -6.038 15.555 1.00 80.69 133 ILE A C 1
ATOM 1125 O O . ILE A 1 133 ? -19.556 -6.135 16.780 1.00 80.69 133 ILE A O 1
ATOM 1129 N N . ALA A 1 134 ? -18.871 -6.920 14.792 1.00 81.62 134 ALA A N 1
ATOM 1130 C CA . ALA A 1 134 ? -18.209 -8.106 15.324 1.00 81.62 134 ALA A CA 1
ATOM 1131 C C . ALA A 1 134 ? -17.053 -7.760 16.280 1.00 81.62 134 ALA A C 1
ATOM 1133 O O . ALA A 1 134 ? -16.927 -8.362 17.346 1.00 81.62 134 ALA A O 1
ATOM 1134 N N . LEU A 1 135 ? -16.242 -6.747 15.951 1.00 83.50 135 LEU A N 1
ATOM 1135 C CA . LEU A 1 135 ? -15.199 -6.240 16.848 1.00 83.50 135 LEU A CA 1
ATOM 1136 C C . LEU A 1 135 ? -15.777 -5.651 18.140 1.00 83.50 135 LEU A C 1
ATOM 1138 O O . LEU A 1 135 ? -15.229 -5.891 19.213 1.00 83.50 135 LEU A O 1
ATOM 1142 N N . ASN A 1 136 ? -16.889 -4.916 18.066 1.00 83.38 136 ASN A N 1
ATOM 1143 C CA . ASN A 1 136 ? -17.553 -4.397 19.260 1.00 83.38 136 ASN A CA 1
ATOM 1144 C C . ASN A 1 136 ? -18.117 -5.534 20.124 1.00 83.38 136 ASN A C 1
ATOM 1146 O O . ASN A 1 136 ? -17.922 -5.520 21.337 1.00 83.38 136 ASN A O 1
ATOM 1150 N N . LYS A 1 137 ? -18.727 -6.562 19.525 1.00 85.12 137 LYS A N 1
ATOM 1151 C CA . LYS A 1 137 ? -19.194 -7.756 20.253 1.00 85.12 137 LYS A CA 1
ATOM 1152 C C . LYS A 1 137 ? -18.054 -8.534 20.912 1.00 85.12 137 LYS A C 1
ATOM 1154 O O . LYS A 1 137 ? -18.217 -9.043 22.016 1.00 85.12 137 LYS A O 1
ATOM 1159 N N . LEU A 1 138 ? -16.858 -8.565 20.320 1.00 83.56 138 LEU A N 1
ATOM 1160 C CA . LEU A 1 138 ? -15.698 -9.134 21.013 1.00 83.56 138 LEU A CA 1
ATOM 1161 C C . LEU A 1 138 ? -15.400 -8.415 22.329 1.00 83.56 138 LEU A C 1
ATOM 1163 O O . LEU A 1 138 ? -14.988 -9.070 23.280 1.00 83.56 138 LEU A O 1
ATOM 1167 N N . THR A 1 139 ? -15.611 -7.097 22.418 1.00 80.94 139 THR A N 1
ATOM 1168 C CA . THR A 1 139 ? -15.348 -6.364 23.668 1.00 80.94 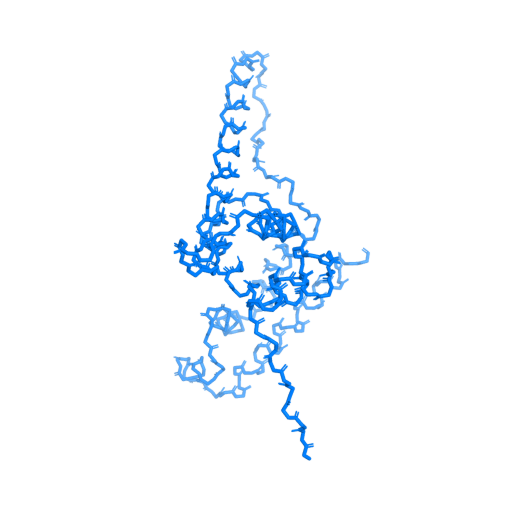139 THR A CA 1
ATOM 1169 C C . THR A 1 139 ? -16.274 -6.775 24.813 1.00 80.94 139 THR A C 1
ATOM 1171 O O . THR A 1 139 ? -15.898 -6.622 25.974 1.00 80.94 139 THR A O 1
ATOM 1174 N N . THR A 1 140 ? -17.447 -7.332 24.500 1.00 84.00 140 THR A N 1
ATOM 1175 C CA . THR A 1 140 ? -18.414 -7.822 25.487 1.00 84.00 140 THR A CA 1
ATOM 1176 C C . THR A 1 140 ? -18.299 -9.330 25.728 1.00 84.00 140 THR A C 1
ATOM 1178 O O . THR A 1 140 ? -18.511 -9.775 26.853 1.00 84.00 140 THR A O 1
ATOM 1181 N N . GLU A 1 141 ? -17.927 -10.124 24.719 1.00 85.56 141 GLU A N 1
ATOM 1182 C CA . GLU A 1 141 ? -17.806 -11.587 24.839 1.00 85.56 141 GLU A CA 1
ATOM 1183 C C . GLU A 1 141 ? -16.430 -12.075 25.311 1.00 85.56 141 GLU A C 1
ATOM 1185 O O . GLU A 1 141 ? -16.296 -13.173 25.871 1.00 85.56 141 GLU A O 1
ATOM 1190 N N . CYS A 1 142 ? -15.376 -11.299 25.076 1.00 87.44 142 CYS A N 1
ATOM 1191 C CA . CYS A 1 142 ? -14.038 -11.632 25.542 1.00 87.44 142 CYS A CA 1
ATOM 1192 C C . CYS A 1 142 ? -13.807 -11.127 26.962 1.00 87.44 142 CYS A C 1
ATOM 1194 O O . CYS A 1 142 ? -14.209 -10.035 27.357 1.00 87.44 142 CYS A O 1
ATOM 1196 N N . SER A 1 143 ? -13.079 -11.922 27.739 1.00 90.25 143 SER A N 1
ATOM 1197 C CA . SER A 1 143 ? -12.567 -11.464 29.024 1.00 90.25 143 SER A CA 1
ATOM 1198 C C . SER A 1 143 ? -11.560 -10.327 28.826 1.00 90.25 143 SER A C 1
ATOM 1200 O O . SER A 1 143 ? -10.898 -10.221 27.791 1.00 90.25 143 SER A O 1
ATOM 1202 N N . LYS A 1 144 ? -11.364 -9.512 29.868 1.00 87.94 144 LYS A N 1
ATOM 1203 C CA . LYS A 1 144 ? -10.350 -8.443 29.867 1.00 87.94 144 LYS A CA 1
ATOM 1204 C C . LYS A 1 144 ? -8.956 -8.963 29.497 1.00 87.94 144 LYS A C 1
ATOM 1206 O O . LYS A 1 144 ? -8.215 -8.281 28.802 1.00 87.94 144 LYS A O 1
ATOM 1211 N N . PHE A 1 145 ? -8.617 -10.176 29.935 1.00 88.12 145 PHE A N 1
ATOM 1212 C CA . PHE A 1 145 ? -7.337 -10.811 29.624 1.00 88.12 145 PHE A CA 1
ATOM 1213 C C . PHE A 1 145 ? -7.216 -11.192 28.143 1.00 88.12 145 PHE A C 1
ATOM 1215 O O . PHE A 1 145 ? -6.191 -10.929 27.521 1.00 88.12 145 PHE A O 1
ATOM 1222 N N . GLU A 1 146 ? -8.273 -11.765 27.570 1.00 90.81 146 GLU A N 1
ATOM 1223 C CA . GLU A 1 146 ? -8.344 -12.123 26.151 1.00 90.81 146 GLU A CA 1
ATOM 1224 C C . GLU A 1 146 ? -8.211 -10.892 25.247 1.00 90.81 146 GLU A C 1
ATOM 1226 O O . GLU A 1 146 ? -7.386 -10.889 24.334 1.00 90.81 146 GLU A O 1
ATOM 1231 N N . LEU A 1 147 ? -8.949 -9.820 25.552 1.00 89.25 147 LEU A N 1
ATOM 1232 C CA . LEU A 1 147 ? -8.866 -8.555 24.814 1.00 89.25 147 LEU A CA 1
ATOM 1233 C C . LEU A 1 147 ? -7.487 -7.913 24.922 1.00 89.25 147 LEU A C 1
ATOM 1235 O O . LEU A 1 147 ? -6.967 -7.404 23.932 1.00 89.25 147 LEU A O 1
ATOM 1239 N N . LEU A 1 148 ? -6.883 -7.952 26.112 1.00 90.38 148 LEU A N 1
ATOM 1240 C CA . LEU A 1 148 ? -5.555 -7.395 26.335 1.00 90.38 148 LEU A CA 1
ATOM 1241 C C . LEU A 1 148 ? -4.491 -8.149 25.529 1.00 90.38 148 LEU A C 1
ATOM 1243 O O . LEU A 1 148 ? -3.681 -7.512 24.859 1.00 90.38 148 LEU A O 1
ATOM 1247 N N . CYS A 1 149 ? -4.525 -9.486 25.535 1.00 88.56 149 CYS A N 1
ATOM 1248 C CA . CYS A 1 149 ? -3.630 -10.300 24.709 1.00 88.56 149 CYS A CA 1
ATOM 1249 C C . CYS A 1 149 ? -3.832 -9.996 23.219 1.00 88.56 149 CYS A C 1
ATOM 1251 O O . CYS A 1 149 ? -2.864 -9.744 22.504 1.00 88.56 149 CYS A O 1
ATOM 1253 N N . PHE A 1 150 ? -5.088 -9.968 22.761 1.00 89.38 150 PHE A N 1
ATOM 1254 C CA . PHE A 1 150 ? -5.434 -9.694 21.367 1.00 89.38 150 PHE A CA 1
ATOM 1255 C C . PHE A 1 150 ? -4.931 -8.327 20.901 1.00 89.38 150 PHE A C 1
ATOM 1257 O O . PHE A 1 150 ? -4.252 -8.238 19.881 1.00 89.38 150 PHE A O 1
ATOM 1264 N N . LEU A 1 151 ? -5.177 -7.270 21.680 1.00 88.25 151 LEU A N 1
ATOM 1265 C CA . LEU A 1 151 ? -4.733 -5.916 21.354 1.00 88.25 151 LEU A CA 1
ATOM 1266 C C . LEU A 1 151 ? -3.206 -5.832 21.220 1.00 88.25 151 LEU A C 1
ATOM 1268 O O . LEU A 1 151 ? -2.697 -5.181 20.308 1.00 88.25 151 LEU A O 1
ATOM 1272 N N . LYS A 1 152 ? -2.467 -6.496 22.113 1.00 84.50 152 LYS A N 1
ATOM 1273 C CA . LYS A 1 152 ? -0.999 -6.510 22.100 1.00 84.50 152 LYS A CA 1
ATOM 1274 C C . LYS A 1 152 ? -0.437 -7.244 20.880 1.00 84.50 152 LYS A C 1
ATOM 1276 O O . LYS A 1 152 ? 0.462 -6.721 20.224 1.00 84.50 152 LYS A O 1
ATOM 1281 N N . VAL A 1 153 ? -1.037 -8.373 20.504 1.00 84.94 153 VAL A N 1
ATOM 1282 C CA . VAL A 1 153 ? -0.694 -9.089 19.263 1.00 84.94 153 VAL A CA 1
ATOM 1283 C C . VAL A 1 153 ? -1.036 -8.251 18.023 1.00 84.94 153 VAL A C 1
ATOM 1285 O O . VAL A 1 153 ? -0.215 -8.143 17.115 1.00 84.94 153 VAL A O 1
ATOM 1288 N N . CYS A 1 154 ? -2.191 -7.575 17.988 1.00 81.00 154 CYS A N 1
ATOM 1289 C CA . CYS A 1 154 ? -2.554 -6.667 16.889 1.00 81.00 154 CYS A CA 1
ATOM 1290 C C . CYS A 1 154 ? -1.589 -5.482 16.738 1.00 81.00 154 CYS A C 1
ATOM 1292 O O . CYS A 1 154 ? -1.399 -4.983 15.628 1.00 81.00 154 CYS A O 1
ATOM 1294 N N . ASN A 1 155 ? -0.952 -5.057 17.831 1.00 83.12 155 ASN A N 1
ATOM 1295 C CA . ASN A 1 155 ? 0.102 -4.042 17.823 1.00 83.12 155 ASN A CA 1
ATOM 1296 C C . ASN A 1 155 ? 1.476 -4.585 17.387 1.00 83.12 155 ASN A C 1
ATOM 1298 O O . ASN A 1 155 ? 2.439 -3.822 17.330 1.00 83.12 155 ASN A O 1
ATOM 1302 N N . GLY A 1 156 ? 1.564 -5.869 17.025 1.00 81.62 156 GLY A N 1
ATOM 1303 C CA . GLY A 1 156 ? 2.743 -6.484 16.417 1.00 81.62 156 GLY A CA 1
ATOM 1304 C C . GLY A 1 156 ? 3.668 -7.223 17.382 1.00 81.62 156 GLY A C 1
ATOM 1305 O O . GLY A 1 156 ? 4.770 -7.570 16.970 1.00 81.62 156 GLY A O 1
ATOM 1306 N N . MET A 1 157 ? 3.246 -7.458 18.628 1.00 87.81 157 MET A N 1
ATOM 1307 C CA . MET A 1 157 ? 4.033 -8.211 19.612 1.00 87.81 157 MET A CA 1
ATOM 1308 C C . MET A 1 157 ? 3.903 -9.725 19.390 1.00 87.81 157 MET A C 1
ATOM 1310 O O . MET A 1 157 ? 2.824 -10.211 19.032 1.00 87.81 157 MET A O 1
ATOM 1314 N N . SER A 1 158 ? 4.977 -10.481 19.627 1.00 87.81 158 SER A N 1
ATOM 1315 C CA . SER A 1 158 ? 4.937 -11.949 19.623 1.00 87.81 158 SER A CA 1
ATOM 1316 C C . SER A 1 158 ? 4.225 -12.497 20.864 1.00 87.81 158 SER A C 1
ATOM 1318 O O . SER A 1 158 ? 4.075 -11.812 21.875 1.00 87.81 158 SER A O 1
ATOM 1320 N N . LEU A 1 159 ? 3.789 -13.759 20.823 1.00 86.38 159 LEU A N 1
ATOM 1321 C CA . LEU A 1 159 ? 3.125 -14.391 21.971 1.00 86.38 159 LEU A CA 1
ATOM 1322 C C . LEU A 1 159 ? 4.042 -14.452 23.199 1.00 86.38 159 LEU A C 1
ATOM 1324 O O . LEU A 1 159 ? 3.574 -14.300 24.325 1.00 86.38 159 LEU A O 1
ATOM 1328 N N . GLU A 1 160 ? 5.341 -14.644 22.977 1.00 87.69 160 GLU A N 1
ATOM 1329 C CA . GLU A 1 160 ? 6.375 -14.650 24.008 1.00 87.69 160 GLU A CA 1
ATOM 1330 C C . GLU A 1 160 ? 6.575 -13.256 24.608 1.00 87.69 160 GLU A C 1
ATOM 1332 O O . GLU A 1 160 ? 6.668 -13.128 25.827 1.00 87.69 160 GLU A O 1
ATOM 1337 N N . GLU A 1 161 ? 6.581 -12.208 23.779 1.00 81.50 161 GLU A N 1
ATOM 1338 C CA . GLU A 1 161 ? 6.677 -10.815 24.232 1.00 81.50 161 GLU A CA 1
ATOM 1339 C C . GLU A 1 161 ? 5.456 -10.411 25.064 1.00 81.50 161 GLU A C 1
ATOM 1341 O O . GLU A 1 161 ? 5.599 -9.810 26.129 1.00 81.50 161 GLU A O 1
ATOM 1346 N N . VAL A 1 162 ? 4.252 -10.800 24.631 1.00 89.06 162 VAL A N 1
ATOM 1347 C CA . VAL A 1 162 ? 3.012 -10.558 25.382 1.00 89.06 162 VAL A CA 1
ATOM 1348 C C . VAL A 1 162 ? 3.000 -11.341 26.695 1.00 89.06 162 VAL A C 1
ATOM 1350 O O . VAL A 1 162 ? 2.588 -10.813 27.725 1.00 89.06 162 VAL A O 1
ATOM 1353 N N . ALA A 1 163 ? 3.471 -12.588 26.692 1.00 92.06 163 ALA A N 1
ATOM 1354 C CA . ALA A 1 163 ? 3.578 -13.404 27.898 1.00 92.06 163 ALA A CA 1
ATOM 1355 C C . ALA A 1 163 ? 4.561 -12.803 28.911 1.00 92.06 163 ALA A C 1
ATOM 1357 O O . ALA A 1 163 ? 4.238 -12.711 30.098 1.00 92.06 163 ALA A O 1
ATOM 1358 N N . ALA A 1 164 ? 5.717 -12.336 28.431 1.00 90.69 164 ALA A N 1
ATOM 1359 C CA . ALA A 1 164 ? 6.714 -11.654 29.244 1.00 90.69 164 ALA A CA 1
ATOM 1360 C C . ALA A 1 164 ? 6.169 -10.341 29.828 1.00 90.69 164 ALA A C 1
ATOM 1362 O O . ALA A 1 164 ? 6.313 -10.103 31.026 1.00 90.69 164 ALA A O 1
ATOM 1363 N N . GLU A 1 165 ? 5.489 -9.520 29.020 1.00 89.44 165 GLU A N 1
ATOM 1364 C CA . GLU A 1 165 ? 4.913 -8.249 29.476 1.00 89.44 165 GLU A CA 1
ATOM 1365 C C . GLU A 1 165 ? 3.787 -8.458 30.500 1.00 89.44 165 GLU A C 1
ATOM 1367 O O . GLU A 1 165 ? 3.725 -7.768 31.516 1.00 89.44 165 GLU A O 1
ATOM 1372 N N . LEU A 1 166 ? 2.906 -9.432 30.262 1.00 89.19 166 LEU A N 1
ATOM 1373 C CA . LEU A 1 166 ? 1.771 -9.718 31.142 1.00 89.19 166 LEU A CA 1
ATOM 1374 C C . LEU A 1 166 ? 2.136 -10.604 32.343 1.00 89.19 166 LEU A C 1
ATOM 1376 O O . LEU A 1 166 ? 1.257 -10.909 33.152 1.00 89.19 166 LEU A O 1
ATOM 1380 N N . GLN A 1 167 ? 3.402 -11.025 32.459 1.00 91.12 167 GLN A N 1
ATOM 1381 C CA . GLN A 1 167 ? 3.886 -11.974 33.469 1.00 91.12 167 GLN A CA 1
ATOM 1382 C C . GLN A 1 167 ? 3.022 -13.247 33.524 1.00 91.12 167 GLN A C 1
ATOM 1384 O O . GLN A 1 167 ? 2.595 -13.708 34.588 1.00 91.12 167 GLN A O 1
ATOM 1389 N N . LYS A 1 168 ? 2.707 -13.798 32.348 1.00 91.44 168 LYS A N 1
ATOM 1390 C CA . LYS A 1 168 ? 1.909 -15.020 32.182 1.00 91.44 168 LYS A CA 1
ATOM 1391 C C . LYS A 1 168 ? 2.685 -16.082 31.421 1.00 91.44 168 LYS A C 1
ATOM 1393 O O . LYS A 1 168 ? 3.658 -15.802 30.735 1.00 91.44 168 LYS A O 1
ATOM 1398 N N . ASP A 1 169 ? 2.211 -17.318 31.530 1.00 90.56 169 ASP A N 1
ATOM 1399 C CA . ASP A 1 169 ? 2.732 -18.424 30.736 1.00 90.56 169 ASP A CA 1
ATOM 1400 C C . ASP A 1 169 ? 2.389 -18.224 29.241 1.00 90.56 169 ASP A C 1
ATOM 1402 O O . ASP A 1 169 ? 1.230 -17.915 28.926 1.00 90.56 169 ASP A O 1
ATOM 1406 N N . PRO A 1 170 ? 3.337 -18.429 28.306 1.00 85.00 170 PRO A N 1
ATOM 1407 C CA . PRO A 1 170 ? 3.087 -18.316 26.867 1.00 85.00 170 PRO A CA 1
ATOM 1408 C C . PRO A 1 170 ? 1.914 -19.165 26.362 1.00 85.00 170 PRO A C 1
ATOM 1410 O O . PRO A 1 170 ? 1.170 -18.733 25.479 1.00 85.00 170 PRO A O 1
ATOM 1413 N N . ARG A 1 171 ? 1.665 -20.340 26.959 1.00 90.00 171 ARG A N 1
ATOM 1414 C CA . ARG A 1 171 ? 0.507 -21.185 26.622 1.00 90.00 171 ARG A CA 1
ATOM 1415 C C . ARG A 1 171 ? -0.809 -20.541 27.039 1.00 90.00 171 ARG A C 1
ATOM 1417 O O . ARG A 1 171 ? -1.823 -20.756 26.375 1.00 90.00 171 ARG A O 1
ATOM 1424 N N . SER A 1 172 ? -0.813 -19.750 28.112 1.00 87.88 172 SER A N 1
ATOM 1425 C CA . SER A 1 172 ? -1.992 -18.995 28.550 1.00 87.88 172 SER A CA 1
ATOM 1426 C C . SER A 1 172 ? -2.345 -17.897 27.546 1.00 87.88 172 SER A C 1
ATOM 1428 O O . SER A 1 172 ? -3.510 -17.764 27.172 1.00 87.88 172 SER A 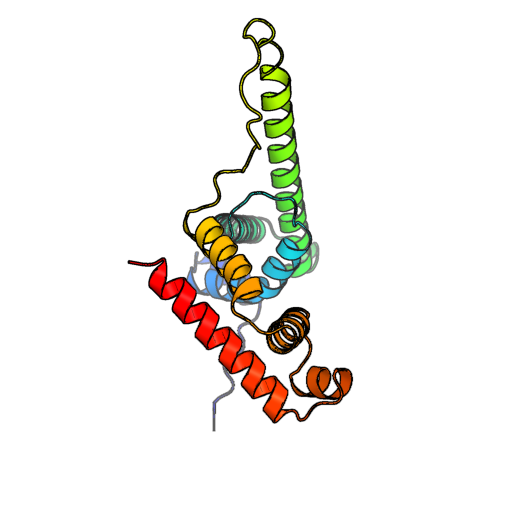O 1
ATOM 1430 N N . VAL A 1 173 ? -1.338 -17.174 27.042 1.00 89.31 173 VAL A N 1
ATOM 1431 C CA . VAL A 1 173 ? -1.517 -16.150 25.998 1.00 89.31 173 VAL A CA 1
ATOM 1432 C C . VAL A 1 173 ? -1.985 -16.788 24.692 1.00 89.31 173 VAL A C 1
ATOM 1434 O O . VAL A 1 173 ? -2.979 -16.344 24.124 1.00 89.31 173 VAL A O 1
ATOM 1437 N N . TYR A 1 174 ? -1.351 -17.883 24.259 1.00 90.50 174 TYR A N 1
ATOM 1438 C CA . TYR A 1 174 ? -1.791 -18.643 23.084 1.00 90.50 174 TYR A CA 1
ATOM 1439 C C . TYR A 1 174 ? -3.252 -19.094 23.212 1.00 90.50 174 TYR A C 1
ATOM 1441 O O . TYR A 1 174 ? -4.062 -18.866 22.316 1.00 90.50 174 TYR A O 1
ATOM 1449 N N . SER A 1 175 ? -3.613 -19.677 24.359 1.00 91.44 175 SER A N 1
ATOM 1450 C CA . SER A 1 175 ? -4.984 -20.121 24.630 1.00 91.44 175 SER A CA 1
ATOM 1451 C C . SER A 1 175 ? -5.977 -18.958 24.619 1.00 91.44 175 SER A C 1
ATOM 1453 O O . SER A 1 175 ? -7.100 -19.120 24.150 1.00 91.44 175 SER A O 1
ATOM 1455 N N . ALA A 1 176 ? -5.582 -17.787 25.127 1.00 90.62 176 ALA A N 1
ATOM 1456 C CA . ALA A 1 176 ? -6.412 -16.589 25.110 1.00 90.62 176 ALA A CA 1
ATOM 1457 C C . ALA A 1 176 ? -6.658 -16.094 23.678 1.00 90.62 176 ALA A C 1
ATOM 1459 O O . ALA A 1 176 ? -7.810 -15.881 23.312 1.00 90.62 176 ALA A O 1
ATOM 1460 N N . ILE A 1 177 ? -5.614 -15.992 22.849 1.00 91.25 177 ILE A N 1
ATOM 1461 C CA . ILE A 1 177 ? -5.744 -15.615 21.431 1.00 91.25 177 ILE A CA 1
ATOM 1462 C C . ILE A 1 177 ? -6.619 -16.615 20.676 1.00 91.25 177 ILE A C 1
ATOM 1464 O O . ILE A 1 177 ? -7.544 -16.213 19.976 1.00 91.25 177 ILE A O 1
ATOM 1468 N N . TRP A 1 178 ? -6.404 -17.912 20.889 1.00 91.12 178 TRP A N 1
ATOM 1469 C CA . TRP A 1 178 ? -7.215 -18.954 20.264 1.00 91.12 178 TRP A CA 1
ATOM 1470 C C . TRP A 1 178 ? -8.703 -18.830 20.627 1.00 91.12 178 TRP A C 1
ATOM 1472 O O . TRP A 1 178 ? -9.575 -18.972 19.769 1.00 91.12 178 TRP A O 1
ATOM 1482 N N . ARG A 1 179 ? -9.025 -18.521 21.892 1.00 89.12 179 ARG A N 1
ATOM 1483 C CA . ARG A 1 179 ? -10.415 -18.274 22.314 1.00 89.12 179 ARG A CA 1
ATOM 1484 C C . ARG A 1 179 ? -10.996 -17.022 21.662 1.00 89.12 179 ARG A C 1
ATOM 1486 O O . ARG A 1 179 ? -12.158 -17.059 21.269 1.00 89.12 179 ARG A O 1
ATOM 1493 N N . VAL A 1 180 ? -10.210 -15.951 21.520 1.00 91.00 180 VAL A N 1
ATOM 1494 C CA . VAL A 1 180 ? -10.631 -14.732 20.805 1.00 91.00 180 VAL A CA 1
ATOM 1495 C C . VAL A 1 180 ? -10.955 -15.048 19.349 1.00 91.00 180 VAL A C 1
ATOM 1497 O O . VAL A 1 180 ? -12.029 -14.681 18.886 1.00 91.00 180 VAL A O 1
ATOM 1500 N N . GLU A 1 181 ? -10.092 -15.786 18.646 1.00 88.25 181 GLU A N 1
ATOM 1501 C CA . GLU A 1 181 ? -10.341 -16.202 17.259 1.00 88.25 181 GLU A CA 1
ATOM 1502 C C . GLU A 1 181 ? -11.628 -17.023 17.133 1.00 88.25 181 GLU A C 1
ATOM 1504 O O . GLU A 1 181 ? -12.437 -16.780 16.240 1.00 88.25 181 GLU A O 1
ATOM 1509 N N . ARG A 1 182 ? -11.868 -17.966 18.054 1.00 91.56 182 ARG A N 1
ATOM 1510 C CA . ARG A 1 182 ? -13.089 -18.788 18.049 1.00 91.56 182 ARG A CA 1
ATOM 1511 C C . ARG A 1 182 ? -14.352 -17.976 18.305 1.00 91.56 182 ARG A C 1
ATOM 1513 O O . ARG A 1 182 ? -15.351 -18.205 17.627 1.00 91.56 182 ARG A O 1
ATOM 1520 N N . LYS A 1 183 ? -14.309 -17.037 19.252 1.00 90.56 183 LYS A N 1
ATOM 1521 C CA . LYS A 1 183 ? -15.420 -16.111 19.515 1.00 90.56 183 LYS A CA 1
ATOM 1522 C C . LYS A 1 183 ? -15.674 -15.226 18.301 1.00 90.56 183 LYS A C 1
ATOM 1524 O O . LYS A 1 183 ? -16.811 -15.105 17.868 1.00 90.56 183 LYS A O 1
ATOM 1529 N N . PHE A 1 184 ? -14.615 -14.696 17.695 1.00 87.12 184 PHE A N 1
ATOM 1530 C CA . PHE A 1 184 ? -14.728 -13.832 16.527 1.00 87.12 184 PHE A CA 1
ATOM 1531 C C . PHE A 1 184 ? -15.338 -14.552 15.327 1.00 87.12 184 PHE A C 1
ATOM 1533 O O . PHE A 1 184 ? -16.258 -14.030 14.707 1.00 87.12 184 PHE A O 1
ATOM 1540 N N . LEU A 1 185 ? -14.877 -15.772 15.037 1.00 85.31 185 LEU A N 1
ATOM 1541 C CA . LEU A 1 185 ? -15.440 -16.596 13.969 1.00 85.31 185 LEU A CA 1
ATOM 1542 C C . LEU A 1 185 ? -16.913 -16.925 14.222 1.00 85.31 185 LEU A C 1
ATOM 1544 O O . LEU A 1 185 ? -17.702 -16.819 13.296 1.00 85.31 185 LEU A O 1
ATOM 1548 N N . ARG A 1 186 ? -17.301 -17.256 15.462 1.00 87.50 186 ARG A N 1
ATOM 1549 C CA . ARG A 1 186 ? -18.710 -17.498 15.813 1.00 87.50 186 ARG A CA 1
ATOM 1550 C C . ARG A 1 186 ? -19.574 -16.253 15.602 1.00 87.50 186 ARG A C 1
ATOM 1552 O O . ARG A 1 186 ? -20.661 -16.370 15.053 1.00 87.50 186 ARG A O 1
ATOM 1559 N N . ILE A 1 187 ? -19.097 -15.085 16.032 1.00 85.56 187 ILE A N 1
ATOM 1560 C CA . ILE A 1 187 ? -19.814 -13.816 15.850 1.00 85.56 187 ILE A CA 1
ATOM 1561 C C . ILE A 1 187 ? -19.969 -13.500 14.359 1.00 85.56 187 ILE A C 1
ATOM 1563 O O . ILE A 1 187 ? -21.017 -13.023 13.947 1.00 85.56 187 ILE A O 1
ATOM 1567 N N . LEU A 1 188 ? -18.942 -13.768 13.548 1.00 78.44 188 LEU A N 1
ATOM 1568 C CA . LEU A 1 188 ? -19.016 -13.568 12.102 1.00 78.44 188 LEU A CA 1
ATOM 1569 C C . LEU A 1 188 ? -19.991 -14.540 11.429 1.00 78.44 188 LEU A C 1
ATOM 1571 O O . LEU A 1 188 ? -20.730 -14.104 10.559 1.00 78.44 188 LEU A O 1
ATOM 1575 N N . ASP A 1 189 ? -20.010 -15.809 11.840 1.00 79.88 189 ASP A N 1
ATOM 1576 C CA . ASP A 1 189 ? -20.903 -16.846 11.297 1.00 79.88 189 ASP A CA 1
ATOM 1577 C C . ASP A 1 189 ? -22.380 -16.524 11.585 1.00 79.88 189 ASP A C 1
ATOM 1579 O O . ASP A 1 189 ? -23.224 -16.608 10.704 1.00 79.88 189 ASP A O 1
ATOM 1583 N N . GLN A 1 190 ? -22.682 -16.021 12.788 1.00 70.31 190 GLN A N 1
ATOM 1584 C CA . GLN A 1 190 ? -24.032 -15.583 13.180 1.00 70.31 190 GLN A CA 1
ATOM 1585 C C . GLN A 1 190 ? -24.544 -14.337 12.433 1.00 70.31 190 GLN A C 1
ATOM 1587 O O . GLN A 1 190 ? -25.735 -14.050 12.482 1.00 70.31 190 GLN A O 1
ATOM 1592 N N . GLU A 1 191 ? -23.661 -13.579 11.781 1.00 59.12 191 GLU A N 1
ATOM 1593 C CA . GLU A 1 191 ? -23.985 -12.360 11.019 1.00 59.12 191 GLU A CA 1
ATOM 1594 C C . GLU A 1 191 ? -23.882 -12.586 9.492 1.00 59.12 191 GLU A C 1
ATOM 1596 O O . GLU A 1 191 ? -23.971 -11.632 8.702 1.00 59.12 191 GLU A O 1
ATOM 1601 N N . TRP A 1 192 ? -23.620 -13.833 9.074 1.00 55.06 192 TRP A N 1
ATOM 1602 C CA . TRP A 1 192 ? -23.416 -14.240 7.679 1.00 55.06 192 TRP A CA 1
ATOM 1603 C C . TRP A 1 192 ? -24.505 -15.183 7.129 1.00 55.06 192 TRP A C 1
ATOM 1605 O O . TRP A 1 192 ? -24.405 -15.570 5.964 1.00 55.06 192 TRP A O 1
ATOM 1615 N N . ASP A 1 193 ? -25.543 -15.490 7.913 1.00 41.94 193 ASP A N 1
ATOM 1616 C CA . ASP A 1 193 ? -26.797 -16.112 7.443 1.00 41.94 193 ASP A CA 1
ATOM 1617 C C . ASP A 1 193 ? -27.802 -15.073 6.904 1.00 41.94 193 ASP A C 1
ATOM 1619 O O . ASP A 1 193 ? -27.894 -13.959 7.478 1.00 41.94 193 ASP A O 1
#

Sequence (193 aa):
MKKPEKKISEQKLIYMVRNHHDDASFEMLFRRYLPMVHKLRRKYTGLTISYEDWHQEAGITLFKCLKTYDEIAGAFATYYRKMLLNRLNDLYRSQQTQKRMVNTKTFSLDQMPMADQIEDERVASDKVVRFRIALNKLTTECSKFELLCFLKVCNGMSLEEVAAELQKDPRSVYSAIWRVERKFLRILDQEWD

Mean predicted aligned error: 16.78 Å

Secondary structure (DSSP, 8-state):
---------HHHHHHHHHHH--HHHHHHHHHHHHHHHHHHHHH-TT----HHHHHHHHHHHHHHHHHH--STT--HHHHHHHHHHHHHHHHHHHHHHHHHHHHHHTS--TTS-------------HHHHHHHHHHHHHHHHS-HHHHHHHHHHHTT--HHHHHHHTT--HHHHHHHHHHHHHHHHHHHHTT--

Solvent-accessible surface area (backbone atoms only — not comparable to full-atom values): 11480 Å² total; per-residue (Å²): 136,84,77,80,76,80,79,77,54,69,67,58,33,53,49,39,33,67,77,64,67,32,62,68,39,45,52,56,52,49,62,72,43,42,67,58,55,55,55,54,52,69,75,50,78,84,57,91,68,53,72,66,56,50,52,48,53,50,51,56,46,48,54,52,40,65,75,69,68,52,78,88,86,45,61,64,70,60,53,46,52,53,54,49,51,51,50,53,52,51,53,48,52,50,52,52,51,51,53,48,53,52,64,61,68,59,80,80,59,95,84,63,84,91,80,79,88,75,74,85,70,69,88,55,55,70,68,57,48,51,50,50,52,41,56,55,49,43,69,74,75,40,52,73,67,29,49,51,51,42,53,44,42,76,72,70,46,50,58,61,55,50,9,62,74,68,74,45,56,46,66,56,42,50,51,29,42,53,50,49,53,52,52,49,51,52,48,49,54,74,70,68,117

pLDDT: mean 80.11, std 17.84, range [31.05, 97.75]

Radius of gyration: 23.77 Å; Cα contacts (8 Å, |Δi|>4): 100; chains: 1; bounding box: 57×57×59 Å

Nearest PDB structures (foldseek):
  8hkc-assembly1_E  TM=3.859E-01  e=1.710E-04  Escherichia coli K-12
  8vjl-assembly1_B  TM=7.654E-01  e=3.103E-02  Bacillus subtilis subsp. subtilis str. 168
  1sig-assembly1_A  TM=7.768E-01  e=2.592E-01  Escherichia coli K-12
  6dvb-assembly1_F  TM=3.632E-01  e=1.556E-02  Mycobacterium tuberculosis H37Rv
  7ubn-assembly1_F  TM=5.966E-01  e=7.106E-01  Escherichia coli

Foldseek 3Di:
DDPPDPPDDLVVLLVCCAPVVDVVSLVVNLVVCVVVLVVLVVVCPPQPDDPVRSSVLLSVLLSVLSHPPDVVVDDSSVVSSVSSVVSSVVSVVVVVVVVVVVVVVPVPPPPDDDDDDPPCPDPDPPVRVLLVVLVVVLVVVADPLLVQLVVVVVVPDDLVRSCVVVVHDSVVSVVSPVVSVVSSVVSSVVVVD